Protein AF-0000000074026823 (afdb_homodimer)

Foldseek 3Di:
DLDALPDFDDPVSQVVQAQFKKWWQAAWDWDQDPVPGTDIDGDTDIARFNAKDKDWAQADPVVRDGHPGTDIWMWTAHPVGDIDTGDRRIDMGTDDPVVVVVVVVVVVVVVVVPPDDPPPVPPPD/DLDALPDFDDPVSQVVQAQFKKWWQAAWDWDQDPVPGTDIDGPTDIATF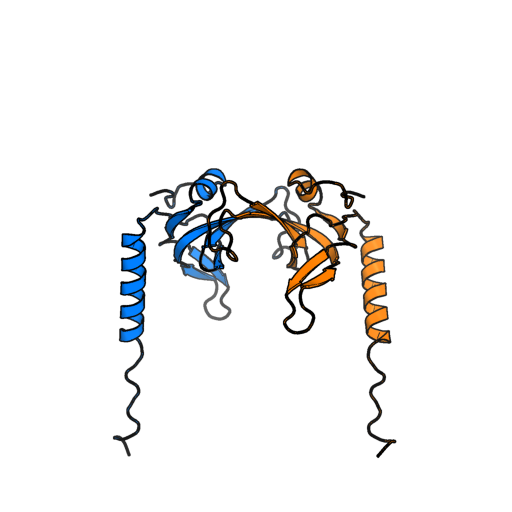HDKDKDWAQADPVVRDGHPGTDIWMWTAHPVGDIGTGDRRIDMGTDDPVVVVVVVVVVVVVVVVPPDDPPPVPDDD

Solvent-accessible surface area (backbone atoms only — not comparable to full-atom values): 14087 Å² total; per-residue (Å²): 116,77,34,47,53,86,42,80,83,45,69,68,62,57,62,68,40,57,72,35,32,34,37,24,82,41,23,57,44,80,42,81,38,94,85,78,37,77,40,80,43,72,63,51,52,70,49,38,25,22,23,37,33,43,34,38,31,30,49,37,77,88,78,70,41,74,48,94,59,64,47,75,47,42,30,42,26,31,70,88,69,51,74,45,77,58,34,71,58,20,27,35,30,73,47,50,70,67,57,49,53,51,50,53,52,51,52,52,55,50,54,64,66,64,52,72,78,75,73,69,76,65,72,84,108,116,77,36,48,54,84,44,81,82,45,70,70,62,57,62,69,40,55,73,34,32,34,38,24,80,40,23,56,43,81,42,80,38,95,86,80,37,77,40,80,44,71,63,50,53,68,46,40,25,21,23,36,34,41,34,39,32,30,50,37,78,89,79,69,42,74,48,95,60,65,46,76,48,43,30,41,27,31,70,87,69,51,72,44,77,56,36,70,56,22,28,35,30,73,47,51,68,67,56,50,53,50,52,51,52,52,51,54,53,48,53,63,66,64,50,71,78,75,72,66,78,68,67,86,112

Nearest PDB structures (foldseek):
  3wxm-assembly3_F  TM=3.849E-01  e=2.306E+00  Aeropyrum pernix K1
  5cl1-assembly1_B  TM=2.467E-01  e=2.719E+00  Escherichia coli O157:H7
  1u2b-assembly1_A  TM=2.435E-01  e=3.385E+00  Mus musculus
  1u29-assembly1_A  TM=2.053E-01  e=3.576E+00  Mus musculus
  1u2b-assembly1_A  TM=2.429E-01  e=3.068E+00  Mus musculus

Structure (mmCIF, N/CA/C/O backbone):
data_AF-0000000074026823-model_v1
#
loop_
_entity.id
_entity.type
_entity.pdbx_description
1 polymer 'Uncharacterized protein'
#
loop_
_atom_site.group_PDB
_atom_site.id
_atom_site.type_symbol
_atom_site.label_atom_id
_atom_site.label_alt_id
_atom_site.label_comp_id
_atom_site.label_asym_id
_atom_site.label_entity_id
_atom_site.label_seq_id
_atom_site.pdbx_PDB_ins_code
_atom_site.Cartn_x
_atom_site.Cartn_y
_atom_site.Cartn_z
_atom_site.occupancy
_atom_site.B_iso_or_equiv
_atom_site.auth_seq_id
_atom_site.auth_comp_id
_atom_site.auth_asym_id
_atom_site.auth_atom_id
_atom_site.pdbx_PDB_model_num
ATOM 1 N N . MET A 1 1 ? 9.047 24.891 3.441 1 82.56 1 MET A N 1
ATOM 2 C CA . MET A 1 1 ? 8.492 24 2.43 1 82.56 1 MET A CA 1
ATOM 3 C C . MET A 1 1 ? 9.477 22.891 2.082 1 82.56 1 MET A C 1
ATOM 5 O O . MET A 1 1 ? 10.648 23.156 1.812 1 82.56 1 MET A O 1
ATOM 9 N N . VAL A 1 2 ? 9.031 21.672 2.264 1 91.5 2 VAL A N 1
ATOM 10 C CA . VAL A 1 2 ? 9.875 20.516 2.025 1 91.5 2 VAL A CA 1
ATOM 11 C C . VAL A 1 2 ? 9.844 20.141 0.542 1 91.5 2 VAL A C 1
ATOM 13 O O . VAL A 1 2 ? 10.852 19.719 -0.021 1 91.5 2 VAL A O 1
ATOM 16 N N . LYS A 1 3 ? 8.688 20.375 -0.106 1 95.81 3 LYS A N 1
ATOM 17 C CA . LYS A 1 3 ? 8.516 20.094 -1.529 1 95.81 3 LYS A CA 1
ATOM 18 C C . LYS A 1 3 ? 7.582 21.109 -2.18 1 95.81 3 LYS A C 1
ATOM 20 O O . LYS A 1 3 ? 6.465 21.328 -1.711 1 95.81 3 LYS A O 1
ATOM 25 N N . THR A 1 4 ? 8.094 21.734 -3.209 1 95.44 4 THR A N 1
ATOM 26 C CA . THR A 1 4 ? 7.254 22.594 -4.027 1 95.44 4 THR A CA 1
ATOM 27 C C . THR A 1 4 ? 6.695 21.828 -5.227 1 95.44 4 THR A C 1
ATOM 29 O O . THR A 1 4 ? 7.121 20.703 -5.508 1 95.44 4 THR A O 1
ATOM 32 N N . LYS A 1 5 ? 5.805 22.422 -5.953 1 93 5 LYS A N 1
ATOM 33 C CA . LYS A 1 5 ? 5.156 21.797 -7.098 1 93 5 LYS A CA 1
ATOM 34 C C . LYS A 1 5 ? 6.172 21.438 -8.18 1 93 5 LYS A C 1
ATOM 36 O O . LYS A 1 5 ? 6.012 20.438 -8.883 1 93 5 LYS A O 1
ATOM 41 N N . GLU A 1 6 ? 7.258 22.156 -8.25 1 92.94 6 GLU A N 1
ATOM 42 C CA . GLU A 1 6 ? 8.234 22 -9.328 1 92.94 6 GLU A CA 1
ATOM 43 C C . GLU A 1 6 ? 9.281 20.938 -8.969 1 92.94 6 GLU A C 1
ATOM 45 O O . GLU A 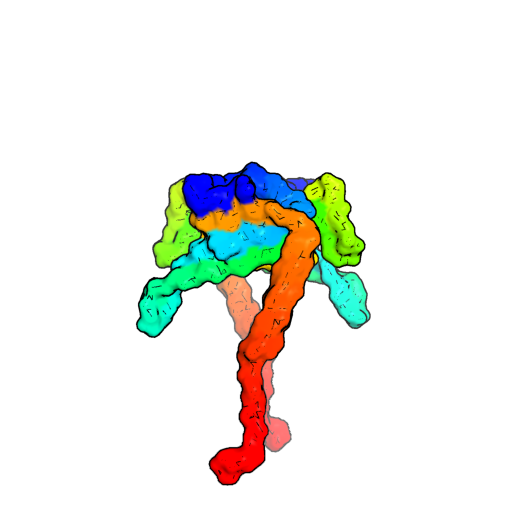1 6 ? 9.984 20.438 -9.852 1 92.94 6 GLU A O 1
ATOM 50 N N . GLN A 1 7 ? 9.328 20.641 -7.781 1 94.31 7 GLN A N 1
ATOM 51 C CA . GLN A 1 7 ? 10.352 19.703 -7.344 1 94.31 7 GLN A CA 1
ATOM 52 C C . GLN A 1 7 ? 9.898 18.266 -7.551 1 94.31 7 GLN A C 1
ATOM 54 O O . GLN A 1 7 ? 8.727 17.938 -7.324 1 94.31 7 GLN A O 1
ATOM 59 N N . GLU A 1 8 ? 10.828 17.5 -7.949 1 93.75 8 GLU A N 1
ATOM 60 C CA . GLU A 1 8 ? 10.539 16.078 -8.141 1 93.75 8 GLU A CA 1
ATOM 61 C C . GLU A 1 8 ? 10.398 15.359 -6.801 1 93.75 8 GLU A C 1
ATOM 63 O O . GLU A 1 8 ? 11.141 15.648 -5.855 1 93.75 8 GLU A O 1
ATOM 68 N N . LEU A 1 9 ? 9.453 14.477 -6.777 1 94.38 9 LEU A N 1
ATOM 69 C CA . LEU A 1 9 ? 9.289 13.617 -5.609 1 94.38 9 LEU A CA 1
ATOM 70 C C . LEU A 1 9 ? 10.336 12.516 -5.594 1 94.38 9 LEU A C 1
ATOM 72 O O . LEU A 1 9 ? 10.5 11.789 -6.578 1 94.38 9 LEU A O 1
ATOM 76 N N . THR A 1 10 ? 11.078 12.406 -4.551 1 94.75 10 THR A N 1
ATOM 77 C CA . THR A 1 10 ? 12.102 11.375 -4.402 1 94.75 10 THR A CA 1
ATOM 78 C C . THR A 1 10 ? 11.945 10.641 -3.07 1 94.75 10 THR A C 1
ATOM 80 O O . THR A 1 10 ? 11.336 11.172 -2.135 1 94.75 10 THR A O 1
ATOM 83 N N . GLU A 1 11 ? 12.438 9.484 -3.059 1 94.5 11 GLU A N 1
ATOM 84 C CA . GLU A 1 11 ? 12.375 8.727 -1.812 1 94.5 11 GLU A CA 1
ATOM 85 C C . GLU A 1 11 ? 13.109 9.461 -0.688 1 94.5 11 GLU A C 1
ATOM 87 O O . GLU A 1 11 ? 12.688 9.406 0.47 1 94.5 11 GLU A O 1
ATOM 92 N N . GLY A 1 12 ? 14.195 10.102 -1.069 1 94.5 12 GLY A N 1
ATOM 93 C CA . GLY A 1 12 ? 14.922 10.891 -0.089 1 94.5 12 GLY A CA 1
ATOM 94 C C . GLY A 1 12 ? 14.078 11.984 0.541 1 94.5 12 GLY A C 1
ATOM 95 O O . GLY A 1 12 ? 14.141 12.203 1.754 1 94.5 12 GLY A O 1
ATOM 96 N N . LEU A 1 13 ? 13.367 12.625 -0.233 1 95.88 13 LEU A N 1
ATOM 97 C CA . LEU A 1 13 ? 12.492 13.672 0.273 1 95.88 13 LEU A CA 1
ATOM 98 C C . LEU A 1 13 ? 11.445 13.102 1.225 1 95.88 13 LEU A C 1
ATOM 100 O O . LEU A 1 13 ? 11.258 13.609 2.33 1 95.88 13 LEU A O 1
ATOM 104 N N . ILE A 1 14 ? 10.812 12.047 0.887 1 96.12 14 ILE A N 1
ATOM 105 C CA . ILE A 1 14 ? 9.695 11.484 1.642 1 96.12 14 ILE A CA 1
ATOM 106 C C . ILE A 1 14 ? 10.211 10.859 2.936 1 96.12 14 ILE A C 1
ATOM 108 O O . ILE A 1 14 ? 9.578 10.969 3.984 1 96.12 14 ILE A O 1
ATOM 112 N N . SER A 1 15 ? 11.336 10.156 2.807 1 96.69 15 SER A N 1
ATOM 113 C CA . SER A 1 15 ? 11.914 9.555 4.008 1 96.69 15 SER A CA 1
ATOM 114 C C . SER A 1 15 ? 12.258 10.617 5.047 1 96.69 15 SER A C 1
ATOM 116 O O . SER A 1 15 ? 12.203 10.352 6.25 1 96.69 15 SER A O 1
ATOM 118 N N . GLY A 1 16 ? 12.555 11.805 4.605 1 96.12 16 GLY A N 1
ATOM 119 C CA . GLY A 1 16 ? 12.875 12.906 5.488 1 96.12 16 GLY A CA 1
ATOM 120 C C . GLY A 1 16 ? 11.672 13.422 6.258 1 96.12 16 GLY A C 1
ATOM 121 O O . GLY A 1 16 ? 11.812 14.211 7.195 1 96.12 16 GLY A O 1
ATOM 122 N N . LEU A 1 17 ? 10.516 12.945 5.863 1 97.5 17 LEU A N 1
ATOM 123 C CA . LEU A 1 17 ? 9.281 13.414 6.484 1 97.5 17 LEU A CA 1
ATOM 124 C C . LEU A 1 17 ? 8.938 12.578 7.711 1 97.5 17 LEU A C 1
ATOM 126 O O . LEU A 1 17 ? 8.078 12.953 8.508 1 97.5 17 LEU A O 1
ATOM 130 N N . LEU A 1 18 ? 9.641 11.406 7.918 1 97.56 18 LEU A N 1
ATOM 131 C CA . LEU A 1 18 ? 9.312 10.461 8.977 1 97.56 18 LEU A CA 1
ATOM 132 C C . LEU A 1 18 ? 9.336 11.141 10.344 1 97.56 18 LEU A C 1
ATOM 134 O O . LEU A 1 18 ? 10.297 11.844 10.672 1 97.56 18 LEU A O 1
ATOM 138 N N . GLY A 1 19 ? 8.234 10.969 11.094 1 97.06 19 GLY A N 1
ATOM 139 C CA . GLY A 1 19 ? 8.148 11.469 12.453 1 97.06 19 GLY A CA 1
ATOM 140 C C . GLY A 1 19 ? 7.676 12.906 12.531 1 97.06 19 GLY A C 1
ATOM 141 O O . GLY A 1 19 ? 7.32 13.391 13.609 1 97.06 19 GLY A O 1
ATOM 142 N N . ASN A 1 20 ? 7.652 13.602 11.445 1 97.88 20 ASN A N 1
ATOM 143 C CA . ASN A 1 20 ? 7.301 15.016 11.445 1 97.88 20 ASN A CA 1
ATOM 144 C C . ASN A 1 20 ? 5.816 15.227 11.172 1 97.88 20 ASN A C 1
ATOM 146 O O . ASN A 1 20 ? 5.168 14.383 10.555 1 97.88 20 ASN A O 1
ATOM 150 N N . PHE A 1 21 ? 5.332 16.328 11.656 1 98.5 21 PHE A N 1
ATOM 151 C CA . PHE A 1 21 ? 4.027 16.828 11.234 1 98.5 21 PHE A CA 1
ATOM 152 C C . PHE A 1 21 ? 4.129 17.531 9.883 1 98.5 21 PHE A C 1
ATOM 154 O O . PHE A 1 21 ? 5.012 18.375 9.672 1 98.5 21 PHE A O 1
ATOM 161 N N . ILE A 1 22 ? 3.219 17.109 9.016 1 98.56 22 ILE A N 1
ATOM 162 C CA . ILE A 1 22 ? 3.275 17.734 7.695 1 98.56 22 ILE A CA 1
ATOM 163 C C . ILE A 1 22 ? 1.881 18.203 7.281 1 98.56 22 ILE A C 1
ATOM 165 O O . ILE A 1 22 ? 0.881 17.766 7.863 1 98.56 22 ILE A O 1
ATOM 169 N N . SER A 1 23 ? 1.82 19.125 6.371 1 98.06 23 SER A N 1
ATOM 170 C CA . SER A 1 23 ? 0.639 19.547 5.621 1 98.06 23 SER A CA 1
ATOM 171 C C . SER A 1 23 ? 0.873 19.438 4.117 1 98.06 23 SER A C 1
ATOM 173 O O . SER A 1 23 ? 1.929 19.828 3.619 1 98.06 23 SER A O 1
ATOM 175 N N . VAL A 1 24 ? -0.081 18.797 3.422 1 98.06 24 VAL A N 1
ATOM 176 C CA . VAL A 1 24 ? -0.079 18.672 1.968 1 98.06 24 VAL A CA 1
ATOM 177 C C . VAL A 1 24 ? -1.293 19.391 1.386 1 98.06 24 VAL A C 1
ATOM 179 O O . VAL A 1 24 ? -2.322 18.766 1.116 1 98.06 24 VAL A O 1
ATOM 182 N N . PRO A 1 25 ? -1.123 20.688 1.185 1 96.5 25 PRO A N 1
ATOM 183 C CA . PRO A 1 25 ? -2.279 21.469 0.748 1 96.5 25 PRO A CA 1
ATOM 184 C C . PRO A 1 25 ? -2.662 21.188 -0.706 1 96.5 25 PRO A C 1
ATOM 186 O O . PRO A 1 25 ? -3.812 21.406 -1.096 1 96.5 25 PRO A O 1
ATOM 189 N N . THR A 1 26 ? -1.712 20.859 -1.521 1 96.81 26 THR A N 1
ATOM 190 C CA . THR A 1 26 ? -1.939 20.5 -2.916 1 96.81 26 THR A CA 1
ATOM 191 C C . THR A 1 26 ? -1.511 19.062 -3.174 1 96.81 26 THR A C 1
ATOM 193 O O . THR A 1 26 ? -0.354 18.703 -2.943 1 96.81 26 THR A O 1
ATOM 196 N N . ASN A 1 27 ? -2.402 18.234 -3.684 1 97.5 27 ASN A N 1
ATOM 197 C CA . ASN A 1 27 ? -2.246 16.828 -4.035 1 97.5 27 ASN A CA 1
ATOM 198 C C . ASN A 1 27 ? -3.285 16.391 -5.062 1 97.5 27 ASN A C 1
ATOM 200 O O . ASN A 1 27 ? -4.242 15.695 -4.723 1 97.5 27 ASN A O 1
ATOM 204 N N . VAL A 1 28 ? -2.998 16.703 -6.285 1 95.56 28 VAL A N 1
ATOM 205 C CA . VAL A 1 28 ? -4.051 16.656 -7.297 1 95.56 28 VAL A CA 1
ATOM 206 C C . VAL A 1 28 ? -3.922 15.383 -8.125 1 95.56 28 VAL A C 1
ATOM 208 O O . VAL A 1 28 ? -2.832 15.047 -8.594 1 95.56 28 VAL A O 1
ATOM 211 N N . PHE A 1 29 ? -5.039 14.672 -8.219 1 93.75 29 PHE A N 1
ATOM 212 C CA . PHE A 1 29 ? -5.141 13.477 -9.055 1 93.75 29 PHE A CA 1
ATOM 213 C C . PHE A 1 29 ? -6.199 13.664 -10.133 1 93.75 29 PHE A C 1
ATOM 215 O O . PHE A 1 29 ? -7.211 14.328 -9.914 1 93.75 29 PHE A O 1
ATOM 222 N N . LYS A 1 30 ? -5.949 13.086 -11.266 1 91.19 30 LYS A N 1
ATOM 223 C CA . LYS A 1 30 ? -6.934 13.07 -12.344 1 91.19 30 LYS A CA 1
ATOM 224 C C . LYS A 1 30 ? -7.777 11.805 -12.297 1 91.19 30 LYS A C 1
ATOM 226 O O . LYS A 1 30 ? -7.242 10.695 -12.195 1 91.19 30 LYS A O 1
ATOM 231 N N . VAL A 1 31 ? -9.055 11.93 -12.227 1 87.06 31 VAL A N 1
ATOM 232 C CA . VAL A 1 31 ? -9.961 10.781 -12.188 1 87.06 31 VAL A CA 1
ATOM 233 C C . VAL A 1 31 ? -10.977 10.891 -13.32 1 87.06 31 VAL A C 1
ATOM 235 O O . VAL A 1 31 ? -11.367 11.992 -13.711 1 87.06 31 VAL A O 1
ATOM 238 N N . ASN A 1 32 ? -11.266 9.734 -13.844 1 88 32 ASN A N 1
ATOM 239 C CA . ASN A 1 32 ? -12.297 9.711 -14.883 1 88 32 ASN A CA 1
ATOM 240 C C . ASN A 1 32 ? -13.695 9.602 -14.289 1 88 32 ASN A C 1
ATOM 242 O O . ASN A 1 32 ? -14.016 8.617 -13.625 1 88 32 ASN A O 1
ATOM 246 N N . ASP A 1 33 ? -14.453 10.617 -14.477 1 85.31 33 ASP A N 1
ATOM 247 C CA . ASP A 1 33 ? -15.852 10.664 -14.062 1 85.31 33 ASP A CA 1
ATOM 248 C C . ASP A 1 33 ? -16.781 10.328 -15.219 1 85.31 33 ASP A C 1
ATOM 250 O O . ASP A 1 33 ? -16.625 10.859 -16.328 1 85.31 33 ASP A O 1
ATOM 254 N N . PRO A 1 34 ? -17.672 9.336 -14.984 1 88.62 34 PRO A N 1
ATOM 255 C CA . PRO A 1 34 ? -18.562 8.938 -16.078 1 88.62 34 PRO A CA 1
ATOM 256 C C . PRO A 1 34 ? -19.375 10.102 -16.641 1 88.62 34 PRO A C 1
ATOM 258 O O . PRO A 1 34 ? -19.781 10.078 -17.797 1 88.62 34 PRO A O 1
ATOM 261 N N . VAL A 1 35 ? -19.688 11.062 -15.867 1 90.12 35 VAL A N 1
ATOM 262 C CA . VAL A 1 35 ? -20.562 12.164 -16.266 1 90.12 35 VAL A CA 1
ATOM 263 C C . VAL A 1 35 ? -19.719 13.336 -16.766 1 90.12 35 VAL A C 1
ATOM 265 O O . VAL A 1 35 ? -19.922 13.82 -17.875 1 90.12 35 VAL A O 1
ATOM 268 N N . ASP A 1 36 ? -18.703 13.805 -16.078 1 90.12 36 ASP A N 1
ATOM 269 C CA . ASP A 1 36 ? -18 15.055 -16.328 1 90.12 36 ASP A CA 1
ATOM 270 C C . ASP A 1 36 ? -16.672 14.797 -17.047 1 90.12 36 ASP A C 1
ATOM 272 O O . ASP A 1 36 ? -15.961 15.742 -17.406 1 90.12 36 ASP A O 1
ATOM 276 N N . GLY A 1 37 ? -16.391 13.492 -17.297 1 90.56 37 GLY A N 1
ATOM 277 C CA . GLY A 1 37 ? -15.109 13.18 -17.922 1 90.56 37 GLY A CA 1
ATOM 278 C C . GLY A 1 37 ? -13.945 13.25 -16.953 1 90.56 37 GLY A C 1
ATOM 279 O O . GLY A 1 37 ? -14.07 12.852 -15.797 1 90.56 37 GLY A O 1
ATOM 280 N N . GLU A 1 38 ? -12.789 13.742 -17.422 1 90.38 38 GLU A N 1
ATOM 281 C CA . GLU A 1 38 ? -11.602 13.844 -16.578 1 90.38 38 GLU A CA 1
ATOM 282 C C . GLU A 1 38 ? -11.719 15.016 -15.602 1 90.38 38 GLU A C 1
ATOM 284 O O . GLU A 1 38 ? -11.883 16.156 -16.016 1 90.38 38 GLU A O 1
ATOM 289 N N . VAL A 1 39 ? -11.758 14.711 -14.359 1 91.69 39 VAL A N 1
ATOM 290 C CA . VAL A 1 39 ? -11.844 15.742 -13.328 1 91.69 39 VAL A CA 1
ATOM 291 C C . VAL A 1 39 ? -10.617 15.68 -12.422 1 91.69 39 VAL A C 1
ATOM 293 O O . VAL A 1 39 ? -10.055 14.602 -12.211 1 91.69 39 VAL A O 1
ATOM 296 N N . GLU A 1 40 ? -10.266 16.875 -11.953 1 92.25 40 GLU A N 1
ATOM 297 C CA . GLU A 1 40 ? -9.156 16.969 -11.008 1 92.25 40 GLU A CA 1
ATOM 298 C C . GLU A 1 40 ? -9.664 17 -9.57 1 92.25 40 GLU A C 1
ATOM 300 O O . GLU A 1 40 ? -10.609 17.719 -9.258 1 92.25 40 GLU A O 1
ATOM 305 N N . LEU A 1 41 ? -9.078 16.125 -8.766 1 93.19 41 LEU A N 1
ATOM 306 C CA . LEU A 1 41 ? -9.406 16.078 -7.348 1 93.19 41 LEU A CA 1
ATOM 307 C C . LEU A 1 41 ? -8.188 16.391 -6.496 1 93.19 41 LEU A C 1
ATOM 309 O O . LEU A 1 41 ? -7.141 15.758 -6.633 1 93.19 41 LEU A O 1
ATOM 313 N N . ASN A 1 42 ? -8.336 17.391 -5.668 1 95.12 42 ASN A N 1
ATOM 314 C CA . ASN A 1 42 ? -7.285 17.688 -4.703 1 95.12 42 ASN A CA 1
ATOM 315 C C . ASN A 1 42 ? -7.48 16.922 -3.398 1 95.12 42 ASN A C 1
ATOM 317 O O . ASN A 1 42 ? -8.391 17.234 -2.625 1 95.12 42 ASN A O 1
ATOM 321 N N . CYS A 1 43 ? -6.66 15.984 -3.129 1 95.94 43 CYS A N 1
ATOM 322 C CA . CYS A 1 43 ? -6.699 15.195 -1.9 1 95.94 43 CYS A CA 1
ATOM 323 C C . CYS A 1 43 ? -5.711 15.742 -0.875 1 95.94 43 CYS A C 1
ATOM 325 O O . CYS A 1 43 ? -4.668 15.133 -0.629 1 95.94 43 CYS A O 1
ATOM 327 N N . TRP A 1 44 ? -6.07 16.812 -0.342 1 95.38 44 TRP A N 1
ATOM 328 C CA . TRP A 1 44 ? -5.199 17.453 0.644 1 95.38 44 TRP A CA 1
ATOM 329 C C . TRP A 1 44 ? -5.297 16.734 1.989 1 95.38 44 TRP A C 1
ATOM 331 O O . TRP A 1 44 ? -6.316 16.125 2.301 1 95.38 44 TRP A O 1
ATOM 341 N N . PHE A 1 45 ? -4.207 16.828 2.779 1 96.56 45 PHE A N 1
ATOM 342 C CA . PHE A 1 45 ? -4.219 16.203 4.098 1 96.56 45 PHE A CA 1
ATOM 343 C C . PHE A 1 45 ? -3.133 16.797 4.988 1 96.56 45 PHE A C 1
ATOM 345 O O . PHE A 1 45 ? -2.291 17.562 4.52 1 96.56 45 PHE A O 1
ATOM 352 N N . ALA A 1 46 ? -3.207 16.516 6.246 1 97.69 46 ALA A N 1
ATOM 353 C CA . ALA A 1 46 ? -2.184 16.844 7.238 1 97.69 46 ALA A CA 1
ATOM 354 C C . ALA A 1 46 ? -2.123 15.773 8.328 1 97.69 46 ALA A C 1
ATOM 356 O O . ALA A 1 46 ? -3.1 15.062 8.562 1 97.69 46 ALA A O 1
ATOM 357 N N . GLY A 1 47 ? -1.004 15.664 8.953 1 97.75 47 GLY A N 1
ATOM 358 C CA . GLY A 1 47 ? -0.828 14.703 10.031 1 97.75 47 GLY A CA 1
ATOM 359 C C . GLY A 1 47 ? 0.628 14.422 10.352 1 97.75 47 GLY A C 1
ATOM 360 O O . GLY A 1 47 ? 1.524 15.062 9.797 1 97.75 47 GLY A O 1
ATOM 361 N N . ARG A 1 48 ? 0.858 13.555 11.273 1 98.38 48 ARG A N 1
ATOM 362 C CA . ARG A 1 48 ? 2.211 13.133 11.617 1 98.38 48 ARG A CA 1
ATOM 363 C C . ARG A 1 48 ? 2.594 11.859 10.859 1 98.38 48 ARG A C 1
ATOM 365 O O . ARG A 1 48 ? 1.844 10.883 10.852 1 98.38 48 ARG A O 1
ATOM 372 N N . VAL A 1 49 ? 3.783 11.891 10.305 1 98.31 49 VAL A N 1
ATOM 373 C CA . VAL A 1 49 ? 4.18 10.828 9.383 1 98.31 49 VAL A CA 1
ATOM 374 C C . VAL A 1 49 ? 4.719 9.633 10.172 1 98.31 49 VAL A C 1
ATOM 376 O O . VAL A 1 49 ? 5.734 9.742 10.859 1 98.31 49 VAL A O 1
ATOM 379 N N . ALA A 1 50 ? 4.023 8.531 10.086 1 98.5 50 ALA A N 1
ATOM 380 C CA . ALA A 1 50 ? 4.395 7.277 10.734 1 98.5 50 ALA A CA 1
ATOM 381 C C . ALA A 1 50 ? 5.293 6.441 9.828 1 98.5 50 ALA A C 1
ATOM 383 O O . ALA A 1 50 ? 6.051 5.594 10.312 1 98.5 50 ALA A O 1
ATOM 384 N N . GLY A 1 51 ? 5.156 6.621 8.531 1 98.44 51 GLY A N 1
ATOM 385 C CA . GLY A 1 51 ? 5.883 5.828 7.551 1 98.44 51 GLY A CA 1
ATOM 386 C C . GLY A 1 51 ? 5.652 6.293 6.125 1 98.44 51 GLY A C 1
ATOM 387 O O . GLY A 1 51 ? 4.965 7.289 5.895 1 98.44 51 GLY A O 1
ATOM 388 N N . TYR A 1 52 ? 6.301 5.68 5.176 1 98.31 52 TYR A N 1
ATOM 389 C CA . TYR A 1 52 ? 6.094 5.922 3.752 1 98.31 52 TYR A CA 1
ATOM 390 C C . TYR A 1 52 ? 6.203 4.629 2.955 1 98.31 52 TYR A C 1
ATOM 392 O O . TYR A 1 52 ? 6.719 3.627 3.457 1 98.31 52 TYR A O 1
ATOM 400 N N . GLU A 1 53 ? 5.656 4.695 1.85 1 97.88 53 GLU A N 1
ATOM 401 C CA . GLU A 1 53 ? 5.656 3.562 0.928 1 97.88 53 GLU A CA 1
ATOM 402 C C . GLU A 1 53 ? 6.148 3.977 -0.456 1 97.88 53 GLU A C 1
ATOM 404 O O . GLU A 1 53 ? 5.805 5.055 -0.946 1 97.88 53 GLU A O 1
ATOM 409 N N . VAL A 1 54 ? 6.902 3.121 -0.98 1 97.94 54 VAL A N 1
ATOM 410 C CA . VAL A 1 54 ? 7.32 3.268 -2.371 1 97.94 54 VAL A CA 1
ATOM 411 C C . VAL A 1 54 ? 6.828 2.072 -3.186 1 97.94 54 VAL A C 1
ATOM 413 O O . VAL A 1 54 ? 7.086 0.921 -2.828 1 97.94 54 VAL A O 1
ATOM 416 N N . ALA A 1 55 ? 6.102 2.346 -4.156 1 97.62 55 ALA A N 1
ATOM 417 C CA . ALA A 1 55 ? 5.648 1.3 -5.07 1 97.62 55 ALA A CA 1
ATOM 418 C C . ALA A 1 55 ? 6.402 1.365 -6.398 1 97.62 55 ALA A C 1
ATOM 420 O O . ALA A 1 55 ? 6.648 2.453 -6.926 1 97.62 55 ALA A O 1
ATOM 421 N N . HIS A 1 56 ? 6.816 0.296 -6.824 1 97.69 56 HIS A N 1
ATOM 422 C CA . HIS A 1 56 ? 7.406 0.11 -8.148 1 97.69 56 HIS A CA 1
ATOM 423 C C . HIS A 1 56 ? 6.527 -0.78 -9.016 1 97.69 56 HIS A C 1
ATOM 425 O O . HIS A 1 56 ? 6.305 -1.948 -8.695 1 97.69 56 HIS A O 1
ATOM 431 N N . VAL A 1 57 ? 6.02 -0.245 -10.086 1 97.38 57 VAL A N 1
ATOM 432 C CA . VAL A 1 57 ? 5.07 -0.981 -10.922 1 97.38 57 VAL A CA 1
ATOM 433 C C . VAL A 1 57 ? 5.578 -1.033 -12.359 1 97.38 57 VAL A C 1
ATOM 435 O O . VAL A 1 57 ? 6.004 -0.016 -12.906 1 97.38 57 VAL A O 1
ATOM 438 N N . ILE A 1 58 ? 5.535 -2.172 -12.977 1 98 58 ILE A N 1
ATOM 439 C CA . ILE A 1 58 ? 6.043 -2.318 -14.336 1 98 58 ILE A CA 1
ATOM 440 C C . ILE A 1 58 ? 4.906 -2.719 -15.273 1 98 58 ILE A C 1
ATOM 442 O O . ILE A 1 58 ? 5.141 -3.062 -16.438 1 98 58 ILE A O 1
ATOM 446 N N . TYR A 1 59 ? 3.709 -2.789 -14.727 1 97.69 59 TYR A N 1
ATOM 447 C CA . TYR A 1 59 ? 2.541 -3.166 -15.516 1 97.69 59 TYR A CA 1
ATOM 448 C C . TYR A 1 59 ? 1.516 -2.039 -15.547 1 97.69 59 TYR A C 1
ATOM 450 O O . TYR A 1 59 ? 1.123 -1.521 -14.5 1 97.69 59 TYR A O 1
ATOM 458 N N . ASP A 1 60 ? 1.118 -1.673 -16.719 1 94.25 60 ASP A N 1
ATOM 459 C CA . ASP A 1 60 ? 0.05 -0.696 -16.906 1 94.25 60 ASP A CA 1
ATOM 460 C C . ASP A 1 60 ? -1.303 -1.387 -17.062 1 94.25 60 ASP A C 1
ATOM 462 O O . ASP A 1 60 ? -1.575 -1.988 -18.109 1 94.25 60 ASP A O 1
ATOM 466 N N . HIS A 1 61 ? -2.074 -1.205 -16.109 1 89.75 61 HIS A N 1
ATOM 467 C CA . HIS A 1 61 ? -3.367 -1.881 -16.109 1 89.75 61 HIS A CA 1
ATOM 468 C C . HIS A 1 61 ? -4.273 -1.332 -17.203 1 89.75 61 HIS A C 1
ATOM 470 O O . HIS A 1 61 ? -5.156 -2.037 -17.703 1 89.75 61 HIS A O 1
ATOM 476 N N . MET A 1 62 ? -4.102 -0.07 -17.516 1 86.69 62 MET A N 1
ATOM 477 C CA . MET A 1 62 ? -4.934 0.539 -18.547 1 86.69 62 MET A CA 1
ATOM 478 C C . MET A 1 62 ? -4.605 -0.041 -19.922 1 86.69 62 MET A C 1
ATOM 480 O O . MET A 1 62 ? -5.508 -0.415 -20.672 1 86.69 62 MET A O 1
ATOM 484 N N . THR A 1 63 ? -3.371 -0.177 -20.297 1 90.88 63 THR A N 1
ATOM 485 C CA . THR A 1 63 ? -2.955 -0.691 -21.594 1 90.88 63 THR A CA 1
ATOM 486 C C . THR A 1 63 ? -2.721 -2.197 -21.531 1 90.88 63 THR A C 1
ATOM 488 O O . THR A 1 63 ? -2.623 -2.861 -22.562 1 90.88 63 THR A O 1
ATOM 491 N N . GLN A 1 64 ? -2.652 -2.729 -20.281 1 91.44 64 GLN A N 1
ATOM 492 C CA . GLN A 1 64 ? -2.402 -4.148 -20.031 1 91.44 64 GLN A CA 1
ATOM 493 C C . GLN A 1 64 ? -1.071 -4.582 -20.641 1 91.44 64 GLN A C 1
ATOM 495 O O . GLN A 1 64 ? -0.987 -5.629 -21.281 1 91.44 64 GLN A O 1
ATOM 500 N N . GLU A 1 65 ? -0.094 -3.646 -20.516 1 95.31 65 GLU A N 1
ATOM 501 C CA . GLU A 1 65 ? 1.246 -3.9 -21.031 1 95.31 65 GLU A CA 1
ATOM 502 C C . GLU A 1 65 ? 2.311 -3.65 -19.969 1 95.31 65 GLU A C 1
ATOM 504 O O . GLU A 1 65 ? 2.119 -2.822 -19.078 1 95.31 65 GLU A O 1
ATOM 509 N N . PHE A 1 66 ? 3.43 -4.352 -20.156 1 96.81 66 PHE A N 1
ATOM 510 C CA . PHE A 1 66 ? 4.57 -4.133 -19.281 1 96.81 66 PHE A CA 1
ATOM 511 C C . PHE A 1 66 ? 5.398 -2.943 -19.75 1 96.81 66 PHE A C 1
ATOM 513 O O . PHE A 1 66 ? 5.609 -2.764 -20.953 1 96.81 66 PHE A O 1
ATOM 520 N N . LEU A 1 67 ? 5.785 -2.236 -18.797 1 95.94 67 LEU A N 1
ATOM 521 C CA . LEU A 1 67 ? 6.633 -1.076 -19.062 1 95.94 67 LEU A CA 1
ATOM 522 C C . LEU A 1 67 ? 8.102 -1.483 -19.156 1 95.94 67 LEU A C 1
ATOM 524 O O . LEU A 1 67 ? 8.5 -2.502 -18.578 1 95.94 67 LEU A O 1
ATOM 528 N N . GLU A 1 68 ? 8.828 -0.713 -19.828 1 93.69 68 GLU A N 1
ATOM 529 C CA . GLU A 1 68 ? 10.258 -0.955 -19.922 1 93.69 68 GLU A CA 1
ATOM 530 C C . GLU A 1 68 ? 10.953 -0.717 -18.594 1 93.69 68 GLU A C 1
ATOM 532 O O . GLU A 1 68 ? 11.867 -1.456 -18.219 1 93.69 68 GLU A O 1
ATOM 537 N N . GLU A 1 69 ? 10.539 0.309 -17.906 1 93.69 69 GLU A N 1
ATOM 538 C CA . GLU A 1 69 ? 11.047 0.66 -16.578 1 93.69 69 GLU A CA 1
ATOM 539 C C . GLU A 1 69 ? 9.914 0.825 -15.578 1 93.69 69 GLU A C 1
ATOM 541 O O . GLU A 1 69 ? 8.828 1.283 -15.93 1 93.69 69 GLU A O 1
ATOM 546 N N . PRO A 1 70 ? 10.242 0.417 -14.406 1 95 70 PRO A N 1
ATOM 547 C CA . PRO A 1 70 ? 9.195 0.547 -13.398 1 95 70 PRO A CA 1
ATOM 548 C C . PRO A 1 70 ? 8.812 2 -13.125 1 95 70 PRO A C 1
ATOM 550 O O . PRO A 1 70 ? 9.68 2.883 -13.148 1 95 70 PRO A O 1
ATOM 553 N N . MET A 1 71 ? 7.473 2.207 -12.945 1 94.62 71 MET A N 1
ATOM 554 C CA . MET A 1 71 ? 6.98 3.486 -12.438 1 94.62 71 MET A CA 1
ATOM 555 C C . MET A 1 71 ? 6.973 3.502 -10.914 1 94.62 71 MET A C 1
ATOM 557 O O . MET A 1 71 ? 6.543 2.535 -10.281 1 94.62 71 MET A O 1
ATOM 561 N N . GLU A 1 72 ? 7.492 4.562 -10.391 1 95.12 72 GLU A N 1
ATOM 562 C CA . GLU A 1 72 ? 7.523 4.715 -8.945 1 95.12 72 GLU A CA 1
ATOM 563 C C . GLU A 1 72 ? 6.391 5.613 -8.453 1 95.12 72 GLU A C 1
ATOM 565 O O . GLU A 1 72 ? 6.051 6.602 -9.109 1 95.12 72 GLU A O 1
ATOM 570 N N . SER A 1 73 ? 5.809 5.25 -7.387 1 96.06 73 SER A N 1
ATOM 571 C CA . SER A 1 73 ? 4.844 6.102 -6.695 1 96.06 73 SER A CA 1
ATOM 572 C C . SER A 1 73 ? 5.086 6.098 -5.191 1 96.06 73 SER A C 1
ATOM 574 O O . SER A 1 73 ? 5.676 5.16 -4.652 1 96.06 73 SER A O 1
ATOM 576 N N . PHE A 1 74 ? 4.66 7.133 -4.598 1 97.62 74 PHE A N 1
ATOM 577 C CA . PHE A 1 74 ? 4.941 7.332 -3.18 1 97.62 74 PHE A CA 1
ATOM 578 C C . PHE A 1 74 ? 3.65 7.555 -2.398 1 97.62 74 PHE A C 1
ATOM 580 O O . PHE A 1 74 ? 2.725 8.203 -2.893 1 97.62 74 PHE A O 1
ATOM 587 N N . ALA A 1 75 ? 3.664 7.043 -1.254 1 98.06 75 ALA A N 1
ATOM 588 C CA . ALA A 1 75 ? 2.586 7.312 -0.307 1 98.06 75 ALA A CA 1
ATOM 589 C C . ALA A 1 75 ? 3.135 7.57 1.092 1 98.06 75 ALA A C 1
ATOM 591 O O . ALA A 1 75 ? 4.242 7.141 1.421 1 98.06 75 ALA A O 1
ATOM 592 N N . VAL A 1 76 ? 2.369 8.281 1.799 1 98.31 76 VAL A N 1
ATOM 593 C CA . VAL A 1 76 ? 2.709 8.531 3.195 1 98.31 76 VAL A CA 1
ATOM 594 C C . VAL A 1 76 ? 1.701 7.84 4.105 1 98.31 76 VAL A C 1
ATOM 596 O O . VAL A 1 76 ? 0.505 7.805 3.809 1 98.31 76 VAL A O 1
ATOM 599 N N . LEU A 1 77 ? 2.238 7.289 5.133 1 97.94 77 LEU A N 1
ATOM 600 C CA . LEU A 1 77 ? 1.44 6.703 6.203 1 97.94 77 LEU A CA 1
ATOM 601 C C . LEU A 1 77 ? 1.431 7.602 7.434 1 97.94 77 LEU A C 1
ATOM 603 O O . LEU A 1 77 ? 2.49 7.973 7.949 1 97.94 77 LEU A O 1
ATOM 607 N N . LEU A 1 78 ? 0.23 7.898 7.902 1 97.88 78 LEU A N 1
ATOM 608 C CA . LEU A 1 78 ? 0.13 8.781 9.055 1 97.88 78 LEU A CA 1
ATOM 609 C C . LEU A 1 78 ? -0.049 7.98 10.344 1 97.88 78 LEU A C 1
ATOM 611 O O . LEU A 1 78 ? -0.412 6.805 10.297 1 97.88 78 LEU A O 1
ATOM 615 N N . CYS A 1 79 ? 0.169 8.617 11.484 1 97.19 79 CYS A N 1
ATOM 616 C CA . CYS A 1 79 ? 0.08 7.969 12.789 1 97.19 79 CYS A CA 1
ATOM 617 C C . CYS A 1 79 ? -1.362 7.605 13.117 1 97.19 79 CYS A C 1
ATOM 619 O O . CYS A 1 79 ? -1.611 6.715 13.938 1 97.19 79 CYS A O 1
ATOM 621 N N . ASP A 1 80 ? -2.289 8.258 12.461 1 94 80 ASP A N 1
ATOM 622 C CA . ASP A 1 80 ? -3.688 7.93 12.719 1 94 80 ASP A CA 1
ATOM 623 C C . ASP A 1 80 ? -4.133 6.727 11.898 1 94 80 ASP A C 1
ATOM 625 O O . ASP A 1 80 ? -5.297 6.324 11.953 1 94 80 ASP A O 1
ATOM 629 N N . GLY A 1 81 ? -3.262 6.207 11.117 1 91.94 81 GLY A N 1
ATOM 630 C CA . GLY A 1 81 ? -3.547 4.988 10.375 1 91.94 81 GLY A CA 1
ATOM 631 C C . GLY A 1 81 ? -3.922 5.238 8.93 1 91.94 81 GLY A C 1
ATOM 632 O O . GLY A 1 81 ? -4.094 4.297 8.156 1 91.94 81 GLY A O 1
ATOM 633 N N . MET A 1 82 ? -4.031 6.434 8.539 1 95.75 82 MET A N 1
ATOM 634 C CA . MET A 1 82 ? -4.434 6.77 7.172 1 95.75 82 MET A CA 1
ATOM 635 C C . MET A 1 82 ? -3.242 6.703 6.223 1 95.75 82 MET A C 1
ATOM 637 O O . MET A 1 82 ? -2.105 6.961 6.629 1 95.75 82 MET A O 1
ATOM 641 N N . ARG A 1 83 ? -3.492 6.285 5.02 1 97.25 83 ARG A N 1
ATOM 642 C CA . ARG A 1 83 ? -2.521 6.223 3.934 1 97.25 83 ARG A CA 1
ATOM 643 C C . ARG A 1 83 ? -2.92 7.148 2.789 1 97.25 83 ARG A C 1
ATOM 645 O O . ARG A 1 83 ? -4.055 7.098 2.307 1 97.25 83 ARG A O 1
ATOM 652 N N . TYR A 1 84 ? -1.998 7.988 2.32 1 97.88 84 TYR A N 1
ATOM 653 C CA . TYR A 1 84 ? -2.287 8.914 1.229 1 97.88 84 TYR A CA 1
ATOM 654 C C . TYR A 1 84 ? -1.244 8.797 0.123 1 97.88 84 TYR A C 1
ATOM 656 O O . TYR A 1 84 ? -0.044 8.914 0.378 1 97.88 84 TYR A O 1
ATOM 664 N N . GLN A 1 85 ? -1.718 8.578 -1.019 1 97.38 85 GLN A N 1
ATOM 665 C CA . GLN A 1 85 ? -0.845 8.656 -2.186 1 97.38 85 GLN A CA 1
ATOM 666 C C . GLN A 1 85 ? -0.431 10.094 -2.471 1 97.38 85 GLN A C 1
ATOM 668 O O . GLN A 1 85 ? -1.234 11.016 -2.32 1 97.38 85 GLN A O 1
ATOM 673 N N . LEU A 1 86 ? 0.798 10.25 -2.943 1 97.88 86 LEU A N 1
ATOM 674 C CA . LEU A 1 86 ? 1.265 11.578 -3.314 1 97.88 86 LEU A CA 1
ATOM 675 C C . LEU A 1 86 ? 1.3 11.742 -4.832 1 97.88 86 LEU A C 1
ATOM 677 O O . LEU A 1 86 ? 1.757 10.844 -5.543 1 97.88 86 LEU A O 1
ATOM 681 N N . SER A 1 87 ? 0.773 12.844 -5.207 1 96.56 87 SER A N 1
ATOM 682 C CA . SER A 1 87 ? 0.865 13.172 -6.625 1 96.56 87 SER A CA 1
ATOM 683 C C . SER A 1 87 ? 2.205 13.812 -6.961 1 96.56 87 SER A C 1
ATOM 685 O O . SER A 1 87 ? 2.895 14.32 -6.074 1 96.56 87 SER A O 1
ATOM 687 N N . GLU A 1 88 ? 2.559 13.828 -8.234 1 92.75 88 GLU A N 1
ATOM 688 C CA . GLU A 1 88 ? 3.814 14.438 -8.664 1 92.75 88 GLU A CA 1
ATOM 689 C C . GLU A 1 88 ? 3.826 15.938 -8.391 1 92.75 88 GLU A C 1
ATOM 691 O O . GLU A 1 88 ? 4.875 16.516 -8.094 1 92.75 88 GLU A O 1
ATOM 696 N N . ASP A 1 89 ? 2.725 16.531 -8.422 1 93.12 89 ASP A N 1
ATOM 697 C CA . ASP A 1 89 ? 2.639 17.984 -8.289 1 93.12 89 ASP A CA 1
ATOM 698 C C . ASP A 1 89 ? 2.262 18.391 -6.867 1 93.12 89 ASP A C 1
ATOM 700 O O . ASP A 1 89 ? 1.845 19.516 -6.629 1 93.12 89 ASP A O 1
ATOM 704 N N . CYS A 1 90 ? 2.422 17.469 -6.008 1 97.38 90 CYS A N 1
ATOM 705 C CA . CYS A 1 90 ? 2.023 17.812 -4.645 1 97.38 90 CYS A CA 1
ATOM 706 C C . CYS A 1 90 ? 2.959 18.844 -4.039 1 97.38 90 CYS A C 1
ATOM 708 O O . CYS A 1 90 ? 4.074 19.047 -4.527 1 97.38 90 CYS A O 1
ATOM 710 N N . GLU A 1 91 ? 2.432 19.531 -3.047 1 97.94 91 GLU A N 1
ATOM 711 C CA . GLU A 1 91 ? 3.211 20.406 -2.174 1 97.94 91 GLU A CA 1
ATOM 712 C C . GLU A 1 91 ? 3.234 19.875 -0.743 1 97.94 91 GLU A C 1
ATOM 714 O O . GLU A 1 91 ? 2.211 19.422 -0.228 1 97.94 91 GLU A O 1
ATOM 719 N N . VAL A 1 92 ? 4.395 19.906 -0.182 1 98.06 92 VAL A N 1
ATOM 720 C CA . VAL A 1 92 ? 4.539 19.375 1.172 1 98.06 92 VAL A CA 1
ATOM 721 C C . VAL A 1 92 ? 5.207 20.422 2.064 1 98.06 92 VAL A C 1
ATOM 723 O O . VAL A 1 92 ? 6.246 20.984 1.706 1 98.06 92 VAL A O 1
ATOM 726 N N . LYS A 1 93 ? 4.598 20.641 3.197 1 97.56 93 LYS A N 1
ATOM 727 C CA . LYS A 1 93 ? 5.145 21.531 4.215 1 97.56 93 LYS A CA 1
ATOM 728 C C . LYS A 1 93 ? 5.301 20.812 5.551 1 97.56 93 LYS A C 1
ATOM 730 O O . LYS A 1 93 ? 4.426 20.047 5.949 1 97.56 93 LYS A O 1
ATOM 735 N N . LYS A 1 94 ? 6.445 21.016 6.18 1 97.94 94 LYS A N 1
ATOM 736 C CA . LYS A 1 94 ? 6.539 20.641 7.59 1 97.94 94 LYS A CA 1
ATOM 737 C C . LYS A 1 94 ? 5.867 21.672 8.484 1 97.94 94 LYS A C 1
ATOM 739 O O . LYS A 1 94 ? 6.016 22.875 8.266 1 97.94 94 LYS A O 1
ATOM 744 N N . ILE A 1 95 ? 5.141 21.172 9.438 1 97.94 95 ILE A N 1
ATOM 745 C CA . ILE A 1 95 ? 4.461 22.078 10.359 1 97.94 95 ILE A CA 1
ATOM 746 C C . ILE A 1 95 ? 4.742 21.656 11.797 1 97.94 95 ILE A C 1
ATOM 748 O O . ILE A 1 95 ? 5.32 20.594 12.039 1 97.94 95 ILE A O 1
ATOM 752 N N . THR A 1 96 ? 4.449 22.547 12.672 1 97.38 96 THR A N 1
ATOM 753 C CA . THR A 1 96 ? 4.59 22.203 14.086 1 97.38 96 THR A CA 1
ATOM 754 C C . THR A 1 96 ? 3.357 21.469 14.594 1 97.38 96 THR A C 1
ATOM 756 O O . THR A 1 96 ? 2.303 21.5 13.953 1 97.38 96 THR A O 1
ATOM 759 N N . GLU A 1 97 ? 3.57 20.766 15.656 1 96.88 97 GLU A N 1
ATOM 760 C CA . GLU A 1 97 ? 2.447 20.094 16.297 1 96.88 97 GLU A CA 1
ATOM 761 C C . GLU A 1 97 ? 1.329 21.078 16.625 1 96.88 97 GLU A C 1
ATOM 763 O O . GLU A 1 97 ? 0.148 20.75 16.484 1 96.88 97 GLU A O 1
ATOM 768 N N . GLU A 1 98 ? 1.72 22.266 17.125 1 96.75 98 GLU A N 1
ATOM 769 C CA . GLU A 1 98 ? 0.754 23.297 17.453 1 96.75 98 GLU A CA 1
ATOM 770 C C . GLU A 1 98 ? -0.053 23.719 16.234 1 96.75 98 GLU A C 1
ATOM 772 O O . GLU A 1 98 ? -1.275 23.859 16.312 1 96.75 98 GLU A O 1
ATOM 777 N N . LYS A 1 99 ? 0.644 23.922 15.195 1 96.56 99 LYS A N 1
ATOM 778 C CA . LYS A 1 99 ? -0.048 24.312 13.969 1 96.56 99 LYS A CA 1
ATOM 779 C C . LYS A 1 99 ? -1.013 23.219 13.508 1 96.56 99 LYS A C 1
ATOM 781 O O . LYS A 1 99 ? -2.096 23.516 13 1 96.56 99 LYS A O 1
ATOM 786 N N . PHE A 1 100 ? -0.698 21.984 13.586 1 97.06 100 PHE A N 1
ATOM 787 C CA . PHE A 1 100 ? -1.578 20.875 13.234 1 97.06 100 PHE A CA 1
ATOM 788 C C . PHE A 1 100 ? -2.84 20.906 14.086 1 97.06 100 PHE A C 1
ATOM 790 O O . PHE A 1 100 ? -3.949 20.75 13.57 1 97.06 100 PHE A O 1
ATOM 797 N N . ALA A 1 101 ? -2.605 21.078 15.391 1 95.31 101 ALA A N 1
ATOM 798 C CA . ALA A 1 101 ? -3.742 21.141 16.297 1 95.31 101 ALA A CA 1
ATOM 799 C C . ALA A 1 101 ? -4.707 22.25 15.906 1 95.31 101 ALA A C 1
ATOM 801 O O . ALA A 1 101 ? -5.926 22.078 15.977 1 95.31 101 ALA A O 1
ATOM 802 N N . GLU A 1 102 ? -4.156 23.375 15.516 1 94.69 102 GLU A N 1
ATOM 803 C CA . GLU A 1 102 ? -4.973 24.5 15.055 1 94.69 102 GLU A CA 1
ATOM 804 C C . GLU A 1 102 ? -5.785 24.125 13.82 1 94.69 102 GLU A C 1
ATOM 806 O O . GLU A 1 102 ? -6.969 24.453 13.727 1 94.69 102 GLU A O 1
ATOM 811 N N . MET A 1 103 ? -5.121 23.438 12.914 1 92.94 103 MET A N 1
ATOM 812 C CA . MET A 1 103 ? -5.781 23.016 11.68 1 92.94 103 MET A CA 1
ATOM 813 C C . MET A 1 103 ? -6.941 22.062 11.984 1 92.94 103 MET A C 1
ATOM 815 O O . MET A 1 103 ? -8.008 22.172 11.367 1 92.94 103 MET A O 1
ATOM 819 N N . VAL A 1 104 ? -6.719 21.125 12.828 1 90.81 104 VAL A N 1
ATOM 820 C CA . VAL A 1 104 ? -7.746 20.156 13.203 1 90.81 104 VAL A CA 1
ATOM 821 C C . VAL A 1 104 ? -8.93 20.891 13.836 1 90.81 104 VAL A C 1
ATOM 823 O O . VAL A 1 104 ? -10.086 20.609 13.508 1 90.81 104 VAL A O 1
ATOM 826 N N . ALA A 1 105 ? -8.672 21.875 14.734 1 90.31 105 ALA A N 1
ATOM 827 C CA . ALA A 1 105 ? -9.711 22.641 15.406 1 90.31 105 ALA A CA 1
ATOM 828 C C . ALA A 1 105 ? -10.539 23.438 14.406 1 90.31 105 ALA A C 1
ATOM 830 O O . ALA A 1 105 ? -11.766 23.469 14.492 1 90.31 105 ALA A O 1
ATOM 831 N N . GLU A 1 106 ? -9.836 24.062 13.492 1 89 106 GLU A N 1
ATOM 832 C CA . GLU A 1 106 ? -10.516 24.844 12.461 1 89 106 GLU A CA 1
ATOM 833 C C . GLU A 1 106 ? -11.414 23.953 11.602 1 89 106 GLU A C 1
ATOM 835 O O . GLU A 1 106 ? -12.516 24.359 11.234 1 89 106 GLU A O 1
ATOM 840 N N . HIS A 1 107 ? -10.93 22.75 11.219 1 86.44 107 HIS A N 1
ATOM 841 C CA . HIS A 1 107 ? -11.695 21.812 10.406 1 86.44 107 HIS A CA 1
ATOM 842 C C . HIS A 1 107 ? -12.945 21.344 11.148 1 86.44 107 HIS A C 1
ATOM 844 O O . HIS A 1 107 ? -14.031 21.281 10.562 1 86.44 107 HIS A O 1
ATOM 850 N N . GLN A 1 108 ? -12.734 21.062 12.367 1 84.81 108 GLN A N 1
ATOM 851 C CA . GLN A 1 108 ? -13.859 20.609 13.18 1 84.81 108 GLN A CA 1
ATOM 852 C C . GLN A 1 108 ? -14.891 21.734 13.344 1 84.81 108 GLN A C 1
ATOM 854 O O . GLN A 1 108 ? -16.094 21.484 13.289 1 84.81 108 GLN A O 1
ATOM 859 N N . ALA A 1 109 ? -14.492 22.875 13.531 1 84.75 109 ALA A N 1
ATOM 860 C CA . ALA A 1 109 ? -15.375 24.016 13.672 1 84.75 109 ALA A CA 1
ATOM 861 C C . ALA A 1 109 ? -16.172 24.266 12.391 1 84.75 109 ALA A C 1
ATOM 863 O O . ALA A 1 109 ? -17.359 24.609 12.445 1 84.75 109 ALA A O 1
ATOM 864 N N . SER A 1 110 ? -15.516 24.047 11.242 1 83.56 110 SER A N 1
ATOM 865 C CA . SER A 1 110 ? -16.172 24.266 9.953 1 83.56 110 SER A CA 1
ATOM 866 C C . SER A 1 110 ? -17.234 23.203 9.68 1 83.56 110 SER A C 1
ATOM 868 O O . SER A 1 110 ? -18.234 23.484 9.016 1 83.56 110 SER A O 1
ATOM 870 N N . GLN A 1 111 ? -17 21.922 10.102 1 75.81 111 GLN A N 1
ATOM 871 C CA . GLN A 1 111 ? -17.984 20.859 9.93 1 75.81 111 GLN A CA 1
ATOM 872 C C . GLN A 1 111 ? -19.234 21.125 10.766 1 75.81 111 GLN A C 1
ATOM 874 O O . GLN A 1 111 ? -20.344 20.812 10.352 1 75.81 111 GLN A O 1
ATOM 879 N N . ILE A 1 112 ? -19.016 21.719 11.883 1 68.69 112 ILE A N 1
ATOM 880 C CA . ILE A 1 112 ? -20.141 22.078 12.742 1 68.69 112 ILE A CA 1
ATOM 881 C C . ILE A 1 112 ? -20.938 23.203 12.102 1 68.69 112 ILE A C 1
ATOM 883 O O . ILE A 1 112 ? -22.172 23.188 12.133 1 68.69 112 ILE A O 1
ATOM 887 N N . MET A 1 113 ? -20.375 24.031 11.375 1 66.5 113 MET A N 1
ATOM 888 C CA . MET A 1 113 ? -21.047 25.172 10.766 1 66.5 113 MET A CA 1
ATOM 889 C C . MET A 1 113 ? -21.719 24.766 9.461 1 66.5 113 MET A C 1
ATOM 891 O O . MET A 1 113 ? -22.75 25.344 9.086 1 66.5 113 MET A O 1
ATOM 895 N N . GLU A 1 114 ? -21.234 23.797 8.703 1 57.75 114 GLU A N 1
ATOM 896 C CA . GLU A 1 114 ? -21.812 23.375 7.434 1 57.75 114 GLU A CA 1
ATOM 897 C C . GLU A 1 114 ? -22.922 22.344 7.652 1 57.75 114 GLU A C 1
ATOM 899 O O . GLU A 1 114 ? -23.609 21.953 6.711 1 57.75 114 GLU A O 1
ATOM 904 N N . LYS A 1 115 ? -23.031 21.672 8.688 1 53.34 115 LYS A N 1
ATOM 905 C CA . LYS A 1 115 ? -24.219 20.828 8.875 1 53.34 115 LYS A CA 1
ATOM 906 C C . LYS A 1 115 ? -25.5 21.656 8.695 1 53.34 115 LYS A C 1
ATOM 908 O O . LYS A 1 115 ? -25.672 22.688 9.328 1 53.34 115 LYS A O 1
ATOM 913 N N . PRO A 1 116 ? -26.219 21.391 7.691 1 49.41 116 PRO A N 1
ATOM 914 C CA . PRO A 1 116 ? -27.469 22.125 7.461 1 49.41 116 PRO A CA 1
ATOM 915 C C . PRO A 1 116 ? -28.312 22.25 8.727 1 49.41 116 PRO A C 1
ATOM 917 O O . PRO A 1 116 ? -28.219 21.422 9.625 1 49.41 116 PRO A O 1
ATOM 920 N N . LYS A 1 117 ? -28.953 23.391 9.016 1 43.22 117 LYS A N 1
ATOM 921 C CA . LYS A 1 117 ? -30.094 23.578 9.898 1 43.22 117 LYS A CA 1
ATOM 922 C C . LYS A 1 117 ? -31.094 22.438 9.734 1 43.22 117 LYS A C 1
ATOM 924 O O . LYS A 1 117 ? -31.641 22.219 8.648 1 43.22 117 LYS A O 1
ATOM 929 N N . LEU A 1 118 ? -31.078 21.312 10.352 1 40.22 118 LEU A N 1
ATOM 930 C CA . LEU A 1 118 ? -32.25 20.422 10.422 1 40.22 118 LEU A CA 1
ATOM 931 C C . LEU A 1 118 ? -33.531 21.234 10.406 1 40.22 118 LEU A C 1
ATOM 933 O O . LEU A 1 118 ? -33.75 22.094 11.258 1 40.22 118 LEU A O 1
ATOM 937 N N . LEU A 1 119 ? -34.188 21.297 9.328 1 39.5 119 LEU A N 1
ATOM 938 C CA . LEU A 1 119 ? -35.562 21.766 9.273 1 39.5 119 LEU A CA 1
ATOM 939 C C . LEU A 1 119 ? -36.375 21.156 10.391 1 39.5 119 LEU A C 1
ATOM 941 O O . LEU A 1 119 ? -36.375 19.938 10.594 1 39.5 119 LEU A O 1
ATOM 945 N N . LYS A 1 120 ? -36.594 21.906 11.438 1 38.53 120 LYS A N 1
ATOM 946 C CA . LYS A 1 120 ? -37.625 21.531 12.398 1 38.53 120 LYS A CA 1
ATOM 947 C C . LYS A 1 120 ? -38.906 21.109 11.68 1 38.53 120 LYS A C 1
ATOM 949 O O . LYS A 1 120 ? -39.406 21.828 10.812 1 38.53 120 LYS A O 1
ATOM 954 N N . PRO A 1 121 ? -39.188 19.781 11.594 1 39.53 121 PRO A N 1
ATOM 955 C CA . PRO A 1 121 ? -40.469 19.344 11.031 1 39.53 121 PRO A CA 1
ATOM 956 C C . PRO A 1 121 ? -41.625 20.25 11.43 1 39.53 121 PRO A C 1
ATOM 958 O O . PRO A 1 121 ? -42.75 20.047 10.969 1 39.53 121 PRO A O 1
ATOM 961 N N . GLY A 1 122 ? -41.594 20.891 12.594 1 33.78 122 GLY A N 1
ATOM 962 C CA . GLY A 1 122 ? -42.875 21.344 13.086 1 33.78 122 GLY A CA 1
ATOM 963 C C . GLY A 1 122 ? -43.531 22.375 12.188 1 33.78 122 GLY A C 1
ATOM 964 O O . GLY A 1 122 ? -44.719 22.609 12.266 1 33.78 122 GLY A O 1
ATOM 965 N N . GLU A 1 123 ? -42.906 23.406 11.695 1 33.44 123 GLU A N 1
ATOM 966 C CA . GLU A 1 123 ? -43.781 24.531 11.445 1 33.44 123 GLU A CA 1
ATOM 967 C C . GLU A 1 123 ? -44.531 24.359 10.125 1 33.44 123 GLU A C 1
ATOM 969 O O . GLU A 1 123 ? -45.438 25.156 9.805 1 33.44 123 GLU A O 1
ATOM 974 N N . ASP A 1 124 ? -44.125 23.656 9.023 1 28.98 124 ASP A N 1
ATOM 975 C CA . ASP A 1 124 ? -45.062 23.938 7.957 1 28.98 124 ASP A CA 1
ATOM 976 C C . ASP A 1 124 ? -46.281 23 8.031 1 28.98 124 ASP A C 1
ATOM 978 O O . ASP A 1 124 ? -47.25 23.188 7.305 1 28.98 124 ASP A O 1
ATOM 982 N N . PHE A 1 125 ? -46.5 21.922 8.953 1 24.55 125 PHE A N 1
ATOM 983 C CA . PHE A 1 125 ? -47.938 21.703 8.883 1 24.55 125 PHE A CA 1
ATOM 984 C C . PHE A 1 125 ? -48.688 22.656 9.82 1 24.55 125 PHE A C 1
ATOM 986 O O . PHE A 1 125 ? -48.125 23.109 10.82 1 24.55 125 PHE A O 1
ATOM 993 N N . MET B 1 1 ? 13.516 -22.047 -6.391 1 82.5 1 MET B N 1
ATOM 994 C CA . MET B 1 1 ? 13.031 -21.266 -5.254 1 82.5 1 MET B CA 1
ATOM 995 C C . MET B 1 1 ? 13.773 -19.938 -5.145 1 82.5 1 MET B C 1
ATOM 997 O O . MET B 1 1 ? 15.008 -19.906 -5.188 1 82.5 1 MET B O 1
ATOM 1001 N N . VAL B 1 2 ? 13.039 -18.875 -5.199 1 91.25 2 VAL B N 1
ATOM 1002 C CA . VAL B 1 2 ? 13.602 -17.531 -5.148 1 91.25 2 VAL B CA 1
ATOM 1003 C C . VAL B 1 2 ? 13.859 -17.141 -3.697 1 91.25 2 VAL B C 1
ATOM 1005 O O . VAL B 1 2 ? 14.852 -16.469 -3.398 1 91.25 2 VAL B O 1
ATOM 1008 N N . LYS B 1 3 ? 12.992 -17.594 -2.781 1 95.88 3 LYS B N 1
ATOM 1009 C CA . LYS B 1 3 ? 13.125 -17.328 -1.354 1 95.88 3 LYS B CA 1
ATOM 1010 C C . LYS B 1 3 ? 12.656 -18.516 -0.521 1 95.88 3 LYS B C 1
ATOM 1012 O O . LYS B 1 3 ? 11.539 -19 -0.695 1 95.88 3 LYS B O 1
ATOM 1017 N N . THR B 1 4 ? 13.539 -18.953 0.326 1 95.38 4 THR B N 1
ATOM 1018 C CA . THR B 1 4 ? 13.164 -19.969 1.303 1 95.38 4 THR B CA 1
ATOM 1019 C C . THR B 1 4 ? 12.766 -19.328 2.627 1 95.38 4 THR B C 1
ATOM 1021 O O . THR B 1 4 ? 12.969 -18.125 2.828 1 95.38 4 THR B O 1
ATOM 1024 N N . LYS B 1 5 ? 12.25 -20.109 3.543 1 92.94 5 LYS B N 1
ATOM 1025 C CA . LYS B 1 5 ? 11.781 -19.609 4.832 1 92.94 5 LYS B CA 1
ATOM 1026 C C . LYS B 1 5 ? 12.922 -18.984 5.629 1 92.94 5 LYS B C 1
ATOM 1028 O O . LYS B 1 5 ? 12.711 -18.031 6.379 1 92.94 5 LYS B O 1
ATOM 1033 N N . GLU B 1 6 ? 14.125 -19.422 5.406 1 92.94 6 GLU B N 1
ATOM 1034 C CA . GLU B 1 6 ? 15.273 -19 6.203 1 92.94 6 GLU B CA 1
ATOM 1035 C C . GLU B 1 6 ? 15.906 -17.734 5.629 1 92.94 6 GLU B C 1
ATOM 1037 O O . GLU B 1 6 ? 16.672 -17.047 6.316 1 92.94 6 GLU B O 1
ATOM 1042 N N . GLN B 1 7 ? 15.609 -17.484 4.469 1 94.38 7 GLN B N 1
ATOM 1043 C CA . GLN B 1 7 ? 16.234 -16.328 3.812 1 94.38 7 GLN B CA 1
ATOM 1044 C C . GLN B 1 7 ? 15.508 -15.039 4.168 1 94.38 7 GLN B C 1
ATOM 1046 O O . GLN B 1 7 ? 14.273 -15.008 4.254 1 94.38 7 GLN B O 1
ATOM 1051 N N . GLU B 1 8 ? 16.281 -14.062 4.348 1 93.69 8 GLU B N 1
ATOM 1052 C CA . GLU B 1 8 ? 15.719 -12.742 4.641 1 93.69 8 GLU B CA 1
ATOM 1053 C C . GLU B 1 8 ? 15.078 -12.133 3.4 1 93.69 8 GLU B C 1
ATOM 1055 O O . GLU B 1 8 ? 15.602 -12.266 2.293 1 93.69 8 GLU B O 1
ATOM 1060 N N . LEU B 1 9 ? 13.969 -11.492 3.646 1 94.31 9 LEU B N 1
ATOM 1061 C CA . LEU B 1 9 ? 13.32 -10.734 2.584 1 94.31 9 LEU B CA 1
ATOM 1062 C C . LEU B 1 9 ? 14.039 -9.414 2.33 1 94.31 9 LEU B C 1
ATOM 1064 O O . LEU B 1 9 ? 14.273 -8.641 3.26 1 94.31 9 LEU B O 1
ATOM 1068 N N . THR B 1 10 ? 14.453 -9.164 1.145 1 94.69 10 THR B N 1
ATOM 1069 C CA . THR B 1 10 ? 15.125 -7.922 0.774 1 94.69 10 THR B CA 1
ATOM 1070 C C . THR B 1 10 ? 14.469 -7.293 -0.451 1 94.69 10 THR B C 1
ATOM 1072 O O . THR B 1 10 ? 13.789 -7.98 -1.219 1 94.69 10 THR B O 1
ATOM 1075 N N . GLU B 1 11 ? 14.656 -6.066 -0.55 1 94.44 11 GLU B N 1
ATOM 1076 C CA . GLU B 1 11 ? 14.109 -5.379 -1.72 1 94.44 11 GLU B CA 1
ATOM 1077 C C . GLU B 1 11 ? 14.68 -5.957 -3.012 1 94.44 11 GLU B C 1
ATOM 1079 O O . GLU B 1 11 ? 13.977 -6.047 -4.02 1 94.44 11 GLU B O 1
ATOM 1084 N N . GLY B 1 12 ? 15.953 -6.305 -2.951 1 94.5 12 GLY B N 1
ATOM 1085 C CA . GLY B 1 12 ? 16.578 -6.93 -4.109 1 94.5 12 GLY B CA 1
ATOM 1086 C C . GLY B 1 12 ? 15.891 -8.211 -4.535 1 94.5 12 GLY B C 1
ATOM 1087 O O . GLY B 1 12 ? 15.688 -8.445 -5.73 1 94.5 12 GLY B O 1
ATOM 1088 N N . LEU B 1 13 ? 15.562 -8.969 -3.621 1 95.88 13 LEU B N 1
ATOM 1089 C CA . LEU B 1 13 ? 14.859 -10.211 -3.92 1 95.88 13 LEU B CA 1
ATOM 1090 C C . LEU B 1 13 ? 13.5 -9.938 -4.559 1 95.88 13 LEU B C 1
ATOM 1092 O O . LEU B 1 13 ? 13.172 -10.516 -5.594 1 95.88 13 LEU B O 1
ATOM 1096 N N . ILE B 1 14 ? 12.734 -9.055 -4.043 1 96.19 14 ILE B N 1
ATOM 1097 C CA . ILE B 1 14 ? 11.367 -8.797 -4.473 1 96.19 14 ILE B CA 1
ATOM 1098 C C . ILE B 1 14 ? 11.375 -8.109 -5.836 1 96.19 14 ILE B C 1
ATOM 1100 O O . ILE B 1 14 ? 10.531 -8.406 -6.691 1 96.19 14 ILE B O 1
ATOM 1104 N N . SER B 1 15 ? 12.297 -7.156 -5.969 1 96.75 15 SER B N 1
ATOM 1105 C CA . SER B 1 15 ? 12.391 -6.477 -7.258 1 96.75 15 SER B CA 1
ATOM 1106 C C . SER B 1 15 ? 12.703 -7.457 -8.383 1 96.75 15 SER B C 1
ATOM 1108 O O . SER B 1 15 ? 12.289 -7.25 -9.523 1 96.75 15 SER B O 1
ATOM 1110 N N . GLY B 1 16 ? 13.367 -8.523 -8.078 1 96.19 16 GLY B N 1
ATOM 1111 C CA . GLY B 1 16 ? 13.703 -9.547 -9.047 1 96.19 16 GLY B CA 1
ATOM 1112 C C . GLY B 1 16 ? 12.5 -10.359 -9.5 1 96.19 16 GLY B C 1
ATOM 1113 O O . GLY B 1 16 ? 12.586 -11.117 -10.469 1 96.19 16 GLY B O 1
ATOM 1114 N N . LEU B 1 17 ? 11.414 -10.164 -8.812 1 97.5 17 LEU B N 1
ATOM 1115 C CA . LEU B 1 17 ? 10.219 -10.938 -9.109 1 97.5 17 LEU B CA 1
ATOM 1116 C C . LEU B 1 17 ? 9.375 -10.242 -10.18 1 97.5 17 LEU B C 1
ATOM 1118 O O . LEU B 1 17 ? 8.453 -10.836 -10.734 1 97.5 17 LEU B O 1
ATOM 1122 N N . LEU B 1 18 ? 9.703 -8.938 -10.516 1 97.56 18 LEU B N 1
ATOM 1123 C CA . LEU B 1 18 ? 8.898 -8.133 -11.43 1 97.56 18 LEU B CA 1
ATOM 1124 C C . LEU B 1 18 ? 8.734 -8.828 -12.773 1 97.56 18 LEU B C 1
ATOM 1126 O O . LEU B 1 18 ? 9.719 -9.297 -13.352 1 97.56 18 LEU B O 1
ATOM 1130 N N . GLY B 1 19 ? 7.473 -8.953 -13.211 1 97.12 19 GLY B N 1
ATOM 1131 C CA . GLY B 1 19 ? 7.168 -9.508 -14.523 1 97.12 19 GLY B CA 1
ATOM 1132 C C . GLY B 1 19 ? 7.051 -11.016 -14.523 1 97.12 19 GLY B C 1
ATOM 1133 O O . GLY B 1 19 ? 6.562 -11.609 -15.492 1 97.12 19 GLY B O 1
ATOM 1134 N N . ASN B 1 20 ? 7.465 -11.664 -13.477 1 97.88 20 ASN B N 1
ATOM 1135 C CA . ASN B 1 20 ? 7.48 -13.117 -13.43 1 97.88 20 ASN B CA 1
ATOM 1136 C C . ASN B 1 20 ? 6.211 -13.672 -12.797 1 97.88 20 ASN B C 1
ATOM 1138 O O . ASN B 1 20 ? 5.551 -12.984 -12.016 1 97.88 20 ASN B O 1
ATOM 1142 N N . PHE B 1 21 ? 5.902 -14.883 -13.18 1 98.5 21 PHE B N 1
ATOM 1143 C CA . PHE B 1 21 ? 4.906 -15.672 -12.453 1 98.5 21 PHE B CA 1
ATOM 1144 C C . PHE B 1 21 ? 5.508 -16.281 -11.195 1 98.5 21 PHE B C 1
ATOM 1146 O O . PHE B 1 21 ? 6.586 -16.875 -11.242 1 98.5 21 PHE B O 1
ATOM 1153 N N . ILE B 1 22 ? 4.777 -16.047 -10.109 1 98.56 22 ILE B N 1
ATOM 1154 C CA . ILE B 1 22 ? 5.309 -16.594 -8.867 1 98.56 22 ILE B CA 1
ATOM 1155 C C . ILE B 1 22 ? 4.215 -17.359 -8.133 1 98.56 22 ILE B C 1
ATOM 1157 O O . ILE B 1 22 ? 3.029 -17.203 -8.43 1 98.56 22 ILE B O 1
ATOM 1161 N N . SER B 1 23 ? 4.617 -18.25 -7.273 1 98.06 23 SER B N 1
ATOM 1162 C CA . SER B 1 23 ? 3.799 -18.906 -6.262 1 98.06 23 SER B CA 1
ATOM 1163 C C . SER B 1 23 ? 4.371 -18.703 -4.863 1 98.06 23 SER B C 1
ATOM 1165 O O . SER B 1 23 ? 5.582 -18.828 -4.66 1 98.06 23 SER B O 1
ATOM 1167 N N . VAL B 1 24 ? 3.498 -18.297 -3.932 1 98 24 VAL B N 1
ATOM 1168 C CA . VAL B 1 24 ? 3.838 -18.125 -2.523 1 98 24 VAL B CA 1
ATOM 1169 C C . VAL B 1 24 ? 3.016 -19.094 -1.674 1 98 24 VAL B C 1
ATOM 1171 O O . VAL B 1 24 ? 1.975 -18.719 -1.13 1 98 24 VAL B O 1
ATOM 1174 N N . PRO B 1 25 ? 3.527 -20.281 -1.558 1 96.5 25 PRO B N 1
ATOM 1175 C CA . PRO B 1 25 ? 2.736 -21.297 -0.867 1 96.5 25 PRO B CA 1
ATOM 1176 C C . PRO B 1 25 ? 2.682 -21.078 0.644 1 96.5 25 PRO B C 1
ATOM 1178 O O . PRO B 1 25 ? 1.753 -21.547 1.306 1 96.5 25 PRO B O 1
ATOM 1181 N N . THR B 1 26 ? 3.705 -20.516 1.207 1 96.88 26 THR B N 1
ATOM 1182 C CA . THR B 1 26 ? 3.758 -20.172 2.625 1 96.88 26 THR B CA 1
ATOM 1183 C C . THR B 1 26 ? 3.881 -18.672 2.811 1 96.88 26 THR B C 1
ATOM 1185 O O . THR B 1 26 ? 4.82 -18.047 2.307 1 96.88 26 THR B O 1
ATOM 1188 N N . ASN B 1 27 ? 2.982 -18.062 3.547 1 97.5 27 ASN B N 1
ATOM 1189 C CA . ASN B 1 27 ? 2.883 -16.641 3.891 1 97.5 27 ASN B CA 1
ATOM 1190 C C . ASN B 1 27 ? 2.061 -16.438 5.156 1 97.5 27 ASN B C 1
ATOM 1192 O O . ASN B 1 27 ? 0.908 -16 5.09 1 97.5 27 ASN B O 1
ATOM 1196 N N . VAL B 1 28 ? 2.697 -16.625 6.262 1 95.5 28 VAL B N 1
ATOM 1197 C CA . VAL B 1 28 ? 1.955 -16.797 7.504 1 95.5 28 VAL B CA 1
ATOM 1198 C C . VAL B 1 28 ? 1.98 -15.5 8.312 1 95.5 28 VAL B C 1
ATOM 1200 O O . VAL B 1 28 ? 3.043 -14.906 8.508 1 95.5 28 VAL B O 1
ATOM 1203 N N . PHE B 1 29 ? 0.79 -15.07 8.711 1 93.62 29 PHE B N 1
ATOM 1204 C CA . PHE B 1 29 ? 0.624 -13.914 9.578 1 93.62 29 PHE B CA 1
ATOM 1205 C C . PHE B 1 29 ? -0.053 -14.312 10.883 1 93.62 29 PHE B C 1
ATOM 1207 O O . PHE B 1 29 ? -0.901 -15.203 10.906 1 93.62 29 PHE B O 1
ATOM 1214 N N . LYS B 1 30 ? 0.338 -13.664 11.93 1 91.12 30 LYS B N 1
ATOM 1215 C CA . LYS B 1 30 ? -0.319 -13.844 13.227 1 91.12 30 LYS B CA 1
ATOM 1216 C C . LYS B 1 30 ? -1.423 -12.812 13.43 1 91.12 30 LYS B C 1
ATOM 1218 O O . LYS B 1 30 ? -1.203 -11.617 13.234 1 91.12 30 LYS B O 1
ATOM 1223 N N . VAL B 1 31 ? -2.607 -13.234 13.68 1 87.25 31 VAL B N 1
ATOM 1224 C CA . VAL B 1 31 ? -3.734 -12.328 13.898 1 87.25 31 VAL B CA 1
ATOM 1225 C C . VAL B 1 31 ? -4.387 -12.648 15.242 1 87.25 31 VAL B C 1
ATOM 1227 O O . VAL B 1 31 ? -4.387 -13.797 15.688 1 87.25 31 VAL B O 1
ATOM 1230 N N . ASN B 1 32 ? -4.828 -11.57 15.852 1 88.06 32 ASN B N 1
ATOM 1231 C CA . ASN B 1 32 ? -5.539 -11.758 17.109 1 88.06 32 ASN B CA 1
ATOM 1232 C C . ASN B 1 32 ? -7.027 -12.008 16.875 1 88.06 32 ASN B C 1
ATOM 1234 O O . ASN B 1 32 ? -7.73 -11.148 16.359 1 88.06 32 ASN B O 1
ATOM 1238 N N . ASP B 1 33 ? -7.441 -13.172 17.219 1 85.44 33 ASP B N 1
ATOM 1239 C CA . ASP B 1 33 ? -8.844 -13.562 17.156 1 85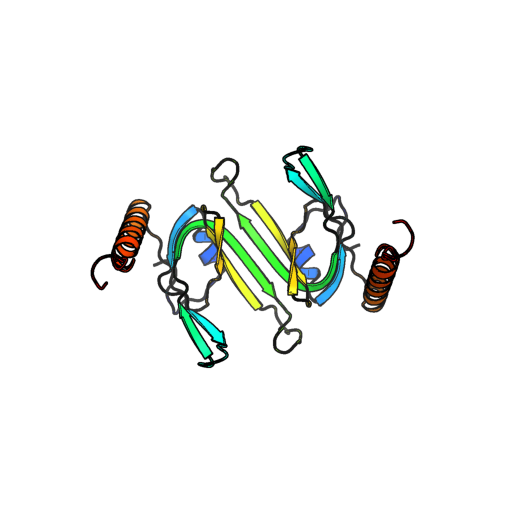.44 33 ASP B CA 1
ATOM 1240 C C . ASP B 1 33 ? -9.508 -13.43 18.531 1 85.44 33 ASP B C 1
ATOM 1242 O O . ASP B 1 33 ? -8.961 -13.875 19.531 1 85.44 33 ASP B O 1
ATOM 1246 N N . PRO B 1 34 ? -10.664 -12.703 18.547 1 88.75 34 PRO B N 1
ATOM 1247 C CA . PRO B 1 34 ? -11.32 -12.492 19.828 1 88.75 34 PRO B CA 1
ATOM 1248 C C . PRO B 1 34 ? -11.648 -13.797 20.547 1 88.75 34 PRO B C 1
ATOM 1250 O O . PRO B 1 34 ? -11.727 -13.828 21.781 1 88.75 34 PRO B O 1
ATOM 1253 N N . VAL B 1 35 ? -11.906 -14.828 19.875 1 90.12 35 VAL B N 1
ATOM 1254 C CA . VAL B 1 35 ? -12.367 -16.094 20.438 1 90.12 35 VAL B CA 1
ATOM 1255 C C . VAL B 1 35 ? -11.172 -17 20.688 1 90.12 35 VAL B C 1
ATOM 1257 O O . VAL B 1 35 ? -10.969 -17.484 21.812 1 90.12 35 VAL B O 1
ATOM 1260 N N . ASP B 1 36 ? -10.25 -17.219 19.766 1 90.12 36 ASP B N 1
ATOM 1261 C CA . ASP B 1 36 ? -9.219 -18.25 19.812 1 90.12 36 ASP B CA 1
ATOM 1262 C C . ASP B 1 36 ? -7.863 -17.672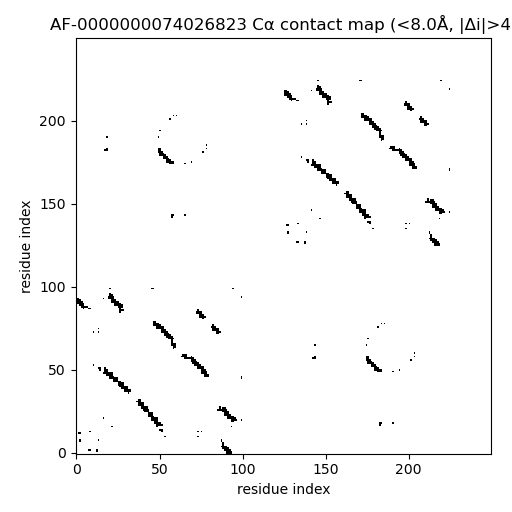 20.188 1 90.12 36 ASP B C 1
ATOM 1264 O O . ASP B 1 36 ? -6.879 -18.391 20.312 1 90.12 36 ASP B O 1
ATOM 1268 N N . GLY B 1 37 ? -7.852 -16.328 20.375 1 90.56 37 GLY B N 1
ATOM 1269 C CA . GLY B 1 37 ? -6.578 -15.695 20.656 1 90.56 37 GLY B CA 1
ATOM 1270 C C . GLY B 1 37 ? -5.703 -15.516 19.438 1 90.56 37 GLY B C 1
ATOM 1271 O O . GLY B 1 37 ? -6.203 -15.195 18.344 1 90.56 37 GLY B O 1
ATOM 1272 N N . GLU B 1 38 ? -4.395 -15.711 19.578 1 90.38 38 GLU B N 1
ATOM 1273 C CA . GLU B 1 38 ? -3.469 -15.555 18.469 1 90.38 38 GLU B CA 1
ATOM 1274 C C . GLU B 1 38 ? -3.545 -16.75 17.516 1 90.38 38 GLU B C 1
ATOM 1276 O O . GLU B 1 38 ? -3.332 -17.891 17.938 1 90.38 38 GLU B O 1
ATOM 1281 N N . VAL B 1 39 ? -3.959 -16.5 16.328 1 91.69 39 VAL B N 1
ATOM 1282 C CA . VAL B 1 39 ? -4.062 -17.562 15.328 1 91.69 39 VAL B CA 1
ATOM 1283 C C . VAL B 1 39 ? -3.148 -17.234 14.141 1 91.69 39 VAL B C 1
ATOM 1285 O O . VAL B 1 39 ? -2.912 -16.062 13.836 1 91.69 39 VAL B O 1
ATOM 1288 N N . GLU B 1 40 ? -2.654 -18.344 13.57 1 92.31 40 GLU B N 1
ATOM 1289 C CA . GLU B 1 40 ? -1.831 -18.203 12.375 1 92.31 40 GLU B CA 1
ATOM 1290 C C . GLU B 1 40 ? -2.66 -18.391 11.109 1 92.31 40 GLU B C 1
ATOM 1292 O O . GLU B 1 40 ? -3.461 -19.328 11.023 1 92.31 40 GLU B O 1
ATOM 1297 N N . LEU B 1 41 ? -2.518 -17.438 10.211 1 93.38 41 LEU B N 1
ATOM 1298 C CA . LEU B 1 41 ? -3.197 -17.5 8.922 1 93.38 41 LEU B CA 1
ATOM 1299 C C . LEU B 1 41 ? -2.188 -17.547 7.781 1 93.38 41 LEU B C 1
ATOM 1301 O O . LEU B 1 41 ? -1.323 -16.672 7.672 1 93.38 41 LEU B O 1
ATOM 1305 N N . ASN B 1 42 ? -2.289 -18.578 6.996 1 95.19 42 ASN B N 1
ATOM 1306 C CA . ASN B 1 42 ? -1.476 -18.656 5.789 1 95.19 42 ASN B CA 1
ATOM 1307 C C . ASN B 1 42 ? -2.172 -18 4.602 1 95.19 42 ASN B C 1
ATOM 1309 O O . ASN B 1 42 ? -3.148 -18.547 4.074 1 95.19 42 ASN B O 1
ATOM 1313 N N . CYS B 1 43 ? -1.701 -16.891 4.16 1 96 43 CYS B N 1
ATOM 1314 C CA . CYS B 1 43 ? -2.236 -16.172 3.006 1 96 43 CYS B CA 1
ATOM 1315 C C . CYS B 1 43 ? -1.439 -16.5 1.747 1 96 43 CYS B C 1
ATOM 1317 O O . CYS B 1 43 ? -0.668 -15.672 1.264 1 96 43 CYS B O 1
ATOM 1319 N N . TRP B 1 44 ? -1.652 -17.656 1.293 1 95.38 44 TRP B N 1
ATOM 1320 C CA . TRP B 1 44 ? -0.935 -18.109 0.102 1 95.38 44 TRP B CA 1
ATOM 1321 C C . TRP B 1 44 ? -1.536 -17.484 -1.156 1 95.38 44 TRP B C 1
ATOM 1323 O O . TRP B 1 44 ? -2.721 -17.141 -1.181 1 95.38 44 TRP B O 1
ATOM 1333 N N . PHE B 1 45 ? -0.699 -17.359 -2.199 1 96.56 45 PHE B N 1
ATOM 1334 C CA . PHE B 1 45 ? -1.193 -16.797 -3.451 1 96.56 45 PHE B CA 1
ATOM 1335 C C . PHE B 1 45 ? -0.258 -17.141 -4.605 1 96.56 45 PHE B C 1
ATOM 1337 O O . PHE B 1 45 ? 0.832 -17.672 -4.387 1 96.56 45 PHE B O 1
ATOM 1344 N N . ALA B 1 46 ? -0.699 -16.922 -5.801 1 97.62 46 ALA B N 1
ATOM 1345 C CA . ALA B 1 46 ? 0.087 -17.031 -7.027 1 97.62 46 ALA B CA 1
ATOM 1346 C C . ALA B 1 46 ? -0.385 -16.016 -8.07 1 97.62 46 ALA B C 1
ATOM 1348 O O . ALA B 1 46 ? -1.534 -15.57 -8.031 1 97.62 46 ALA B O 1
ATOM 1349 N N . GLY B 1 47 ? 0.477 -15.648 -8.938 1 97.81 47 GLY B N 1
ATOM 1350 C CA . GLY B 1 47 ? 0.139 -14.719 -10 1 97.81 47 GLY B CA 1
ATOM 1351 C C . GLY B 1 47 ? 1.357 -14.102 -10.664 1 97.81 47 GLY B C 1
ATOM 1352 O O . GLY B 1 47 ? 2.49 -14.5 -10.375 1 97.81 47 GLY B O 1
ATOM 1353 N N . ARG B 1 48 ? 1.141 -13.242 -11.594 1 98.38 48 ARG B N 1
ATOM 1354 C CA . ARG B 1 48 ? 2.217 -12.516 -12.258 1 98.38 48 ARG B CA 1
ATOM 1355 C C . ARG B 1 48 ? 2.463 -11.172 -11.586 1 98.38 48 ARG B C 1
ATOM 1357 O O . ARG B 1 48 ? 1.526 -10.398 -11.359 1 98.38 48 ARG B O 1
ATOM 1364 N N . VAL B 1 49 ? 3.727 -10.898 -11.352 1 98.31 49 VAL B N 1
ATOM 1365 C CA . VAL B 1 49 ? 4.078 -9.75 -10.531 1 98.31 49 VAL B CA 1
ATOM 1366 C C . VAL B 1 49 ? 4.098 -8.484 -11.391 1 98.31 49 VAL B C 1
ATOM 1368 O O . VAL B 1 49 ? 4.906 -8.367 -12.312 1 98.31 49 VAL B O 1
ATOM 1371 N N . ALA B 1 50 ? 3.205 -7.578 -11.094 1 98.5 50 ALA B N 1
ATOM 1372 C CA . ALA B 1 50 ? 3.092 -6.293 -11.781 1 98.5 50 ALA B CA 1
ATOM 1373 C C . ALA B 1 50 ? 3.969 -5.238 -11.117 1 98.5 50 ALA B C 1
ATOM 1375 O O . ALA B 1 50 ? 4.355 -4.254 -11.75 1 98.5 50 ALA B O 1
ATOM 1376 N N . GLY B 1 51 ? 4.215 -5.395 -9.828 1 98.5 51 GLY B N 1
ATOM 1377 C CA . GLY B 1 51 ? 4.953 -4.422 -9.047 1 98.5 51 GLY B CA 1
ATOM 1378 C C . GLY B 1 51 ? 5.219 -4.883 -7.621 1 98.5 51 GLY B C 1
ATOM 1379 O O . GLY B 1 51 ? 4.867 -6.004 -7.25 1 98.5 51 GLY B O 1
ATOM 1380 N N . TYR B 1 52 ? 5.91 -4.105 -6.852 1 98.38 52 TYR B N 1
ATOM 1381 C CA . TYR B 1 52 ? 6.137 -4.344 -5.43 1 98.38 52 TYR B CA 1
ATOM 1382 C C . TYR B 1 52 ? 6.141 -3.033 -4.652 1 98.38 52 TYR B C 1
ATOM 1384 O O . TYR B 1 52 ? 6.262 -1.955 -5.238 1 98.38 52 TYR B O 1
ATOM 1392 N N . GLU B 1 53 ? 5.91 -3.189 -3.439 1 97.94 53 GLU B N 1
ATOM 1393 C CA . GLU B 1 53 ? 5.883 -2.061 -2.514 1 97.94 53 GLU B CA 1
ATOM 1394 C C . GLU B 1 53 ? 6.805 -2.299 -1.322 1 97.94 53 GLU B C 1
ATOM 1396 O O . GLU B 1 53 ? 6.871 -3.412 -0.796 1 97.94 53 GLU B O 1
ATOM 1401 N N . VAL B 1 54 ? 7.441 -1.272 -0.984 1 97.94 54 VAL B N 1
ATOM 1402 C CA . VAL B 1 54 ? 8.227 -1.27 0.245 1 97.94 54 VAL B CA 1
ATOM 1403 C C . VAL B 1 54 ? 7.695 -0.201 1.197 1 97.94 54 VAL B C 1
ATOM 1405 O O . VAL B 1 54 ? 7.57 0.967 0.822 1 97.94 54 VAL B O 1
ATOM 1408 N N . ALA B 1 55 ? 7.332 -0.612 2.318 1 97.56 55 ALA B N 1
ATOM 1409 C CA . ALA B 1 55 ? 6.895 0.325 3.35 1 97.56 55 ALA B CA 1
ATOM 1410 C C . ALA B 1 55 ? 7.957 0.479 4.434 1 97.56 55 ALA B C 1
ATOM 1412 O O . ALA B 1 55 ? 8.578 -0.503 4.848 1 97.56 55 ALA B O 1
ATOM 1413 N N . HIS B 1 56 ? 8.211 1.631 4.77 1 97.75 56 HIS B N 1
ATOM 1414 C CA . HIS B 1 56 ? 9.055 1.989 5.906 1 97.75 56 HIS B CA 1
ATOM 1415 C C . HIS B 1 56 ? 8.242 2.668 7 1 97.75 56 HIS B C 1
ATOM 1417 O O . HIS B 1 56 ? 7.676 3.742 6.785 1 97.75 56 HIS B O 1
ATOM 1423 N N . VAL B 1 57 ? 8.148 2.055 8.148 1 97.38 57 VAL B N 1
ATOM 1424 C CA . VAL B 1 57 ? 7.297 2.568 9.211 1 97.38 57 VAL B CA 1
ATOM 1425 C C . VAL B 1 57 ? 8.125 2.781 10.484 1 97.38 57 VAL B C 1
ATOM 1427 O O . VAL B 1 57 ? 8.906 1.914 10.875 1 97.38 57 VAL B O 1
ATOM 1430 N N . ILE B 1 58 ? 7.969 3.898 11.117 1 97.94 58 ILE B N 1
ATOM 1431 C CA . ILE B 1 58 ? 8.75 4.203 12.312 1 97.94 58 ILE B CA 1
ATOM 1432 C C . ILE B 1 58 ? 7.82 4.352 13.516 1 97.94 58 ILE B C 1
ATOM 1434 O O . ILE B 1 58 ? 8.242 4.793 14.586 1 97.94 58 ILE B O 1
ATOM 1438 N N . TYR B 1 59 ? 6.543 4.094 13.297 1 97.69 59 TYR B N 1
ATOM 1439 C CA . TYR B 1 59 ? 5.555 4.207 14.367 1 97.69 59 TYR B CA 1
ATOM 1440 C C . TYR B 1 59 ? 4.871 2.867 14.617 1 97.69 59 TYR B C 1
ATOM 1442 O O . TYR B 1 59 ? 4.367 2.234 13.688 1 97.69 59 TYR B O 1
ATOM 1450 N N . ASP B 1 60 ? 4.883 2.461 15.844 1 94.06 60 ASP B N 1
ATOM 1451 C CA . ASP B 1 60 ? 4.16 1.267 16.266 1 94.06 60 ASP B CA 1
ATOM 1452 C C . ASP B 1 60 ? 2.77 1.62 16.781 1 94.06 60 ASP B C 1
ATOM 1454 O O . ASP B 1 60 ? 2.633 2.17 17.875 1 94.06 60 ASP B O 1
ATOM 1458 N N . HIS B 1 61 ? 1.85 1.23 16.047 1 89.44 61 HIS B N 1
ATOM 1459 C CA . HIS B 1 61 ? 0.478 1.578 16.406 1 89.44 61 HIS B CA 1
ATOM 1460 C C . HIS B 1 61 ? 0.034 0.858 17.672 1 89.44 61 HIS B C 1
ATOM 1462 O O . HIS B 1 61 ? -0.84 1.343 18.391 1 89.44 61 HIS B O 1
ATOM 1468 N N . MET B 1 62 ? 0.568 -0.32 17.875 1 86.12 62 MET B N 1
ATOM 1469 C CA . MET B 1 62 ? 0.193 -1.081 19.062 1 86.12 62 MET B CA 1
ATOM 1470 C C . MET B 1 62 ? 0.701 -0.4 20.328 1 86.12 62 MET B C 1
ATOM 1472 O O . MET B 1 62 ? -0.049 -0.233 21.297 1 86.12 62 MET B O 1
ATOM 1476 N N . THR B 1 63 ? 1.932 0.041 20.391 1 90.56 63 THR B N 1
ATOM 1477 C CA . THR B 1 63 ? 2.525 0.679 21.562 1 90.56 63 THR B CA 1
ATOM 1478 C C . THR B 1 63 ? 2.373 2.195 21.484 1 90.56 63 THR B C 1
ATOM 1480 O O . THR B 1 63 ? 2.57 2.895 22.484 1 90.56 63 THR B O 1
ATOM 1483 N N . GLN B 1 64 ? 1.978 2.68 20.266 1 91.12 64 GLN B N 1
ATOM 1484 C CA . GLN B 1 64 ? 1.813 4.109 20.016 1 91.12 64 GLN B CA 1
ATOM 1485 C C . GLN B 1 64 ? 3.111 4.867 20.266 1 91.12 64 GLN B C 1
ATOM 1487 O O . GLN B 1 64 ? 3.104 5.918 20.922 1 91.12 64 GLN B O 1
ATOM 1492 N N . GLU B 1 65 ? 4.223 4.203 19.859 1 95.19 65 GLU B N 1
ATOM 1493 C CA . GLU B 1 65 ? 5.551 4.785 20.047 1 95.19 65 GLU B CA 1
ATOM 1494 C C . GLU B 1 65 ? 6.344 4.77 18.734 1 95.19 65 GLU B C 1
ATOM 1496 O O . GLU B 1 65 ? 6.141 3.891 17.891 1 95.19 65 GLU B O 1
ATOM 1501 N N . PHE B 1 66 ? 7.262 5.727 18.672 1 96.75 66 PHE B N 1
ATOM 1502 C CA . PHE B 1 66 ? 8.164 5.762 17.531 1 96.75 66 PHE B CA 1
ATOM 1503 C C . PHE B 1 66 ? 9.344 4.82 17.734 1 96.75 66 PHE B C 1
ATOM 1505 O O . PHE B 1 66 ? 9.883 4.734 18.844 1 96.75 66 PHE B O 1
ATOM 1512 N N . LEU B 1 67 ? 9.633 4.203 16.703 1 95.75 67 LEU B N 1
ATOM 1513 C CA . LEU B 1 67 ? 10.773 3.287 16.703 1 95.75 67 LEU B CA 1
ATOM 1514 C C . LEU B 1 67 ? 12.07 4.035 16.438 1 95.75 67 LEU B C 1
A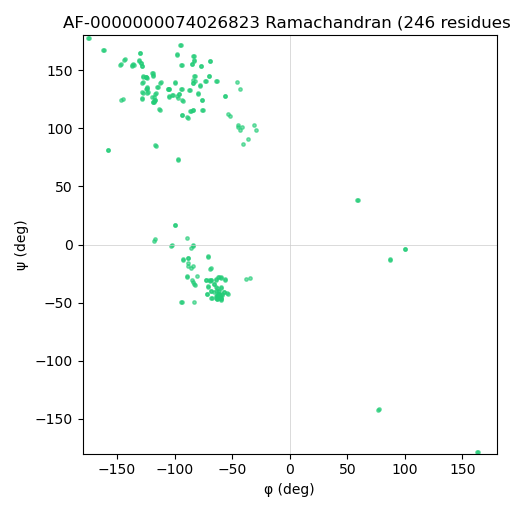TOM 1516 O O . LEU B 1 67 ? 12.07 5.105 15.82 1 95.75 67 LEU B O 1
ATOM 1520 N N . GLU B 1 68 ? 13.117 3.473 16.891 1 93.56 68 GLU B N 1
ATOM 1521 C CA . GLU B 1 68 ? 14.43 4.055 16.625 1 93.56 68 GLU B CA 1
ATOM 1522 C C . GLU B 1 68 ? 14.805 3.945 15.148 1 93.56 68 GLU B C 1
ATOM 1524 O O . GLU B 1 68 ? 15.391 4.871 14.586 1 93.56 68 GLU B O 1
ATOM 1529 N N . GLU B 1 69 ? 14.484 2.816 14.562 1 93.62 69 GLU B N 1
ATOM 1530 C CA . GLU B 1 69 ? 14.727 2.559 13.148 1 93.62 69 GLU B CA 1
ATOM 1531 C C . GLU B 1 69 ? 13.453 2.102 12.445 1 93.62 69 GLU B C 1
ATOM 1533 O O . GLU B 1 69 ? 12.625 1.411 13.039 1 93.62 69 GLU B O 1
ATOM 1538 N N . PRO B 1 70 ? 13.375 2.551 11.25 1 94.75 70 PRO B N 1
ATOM 1539 C CA . PRO B 1 70 ? 12.172 2.145 10.531 1 94.75 70 PRO B CA 1
ATOM 1540 C C . PRO B 1 70 ? 12.086 0.635 10.32 1 94.75 70 PRO B C 1
ATOM 1542 O O . PRO B 1 70 ? 13.109 -0.02 10.117 1 94.75 70 PRO B O 1
ATOM 1545 N N . MET B 1 71 ? 10.836 0.12 10.469 1 94.56 71 MET B N 1
ATOM 1546 C CA . MET B 1 71 ? 10.547 -1.253 10.062 1 94.56 71 MET B CA 1
ATOM 1547 C C . MET B 1 71 ? 10.148 -1.316 8.594 1 94.56 71 MET B C 1
ATOM 1549 O O . MET B 1 71 ? 9.375 -0.49 8.117 1 94.56 71 MET B O 1
ATOM 1553 N N . GLU B 1 72 ? 10.758 -2.252 7.922 1 95.12 72 GLU B N 1
ATOM 1554 C CA . GLU B 1 72 ? 10.453 -2.438 6.508 1 95.12 72 GLU B CA 1
ATOM 1555 C C . GLU B 1 72 ? 9.477 -3.59 6.301 1 95.12 72 GLU B C 1
ATOM 1557 O O . GLU B 1 72 ? 9.555 -4.609 6.988 1 95.12 72 GLU B O 1
ATOM 1562 N N . SER B 1 73 ? 8.562 -3.398 5.434 1 95.88 73 SER B N 1
ATOM 1563 C CA . SER B 1 73 ? 7.676 -4.469 4.988 1 95.88 73 SER B CA 1
ATOM 1564 C C . SER B 1 73 ? 7.512 -4.453 3.471 1 95.88 73 SER B C 1
ATOM 1566 O O . SER B 1 73 ? 7.719 -3.422 2.83 1 95.88 73 SER B O 1
ATOM 1568 N N . PHE B 1 74 ? 7.203 -5.582 2.965 1 97.62 74 PHE B N 1
ATOM 1569 C CA . PHE B 1 74 ? 7.145 -5.75 1.519 1 97.62 74 PHE B CA 1
ATOM 1570 C C . PHE B 1 74 ? 5.789 -6.297 1.089 1 97.62 74 PHE B C 1
ATOM 1572 O O . PHE B 1 74 ? 5.199 -7.129 1.783 1 97.62 74 PHE B O 1
ATOM 1579 N N . ALA B 1 75 ? 5.383 -5.84 -0.002 1 98.06 75 ALA B N 1
ATOM 1580 C CA . ALA B 1 75 ? 4.191 -6.387 -0.649 1 98.06 75 ALA B CA 1
ATOM 1581 C C . ALA B 1 75 ? 4.41 -6.555 -2.15 1 98.06 75 ALA B C 1
ATOM 1583 O O . ALA B 1 75 ? 5.262 -5.879 -2.738 1 98.06 75 ALA B O 1
ATOM 1584 N N . VAL B 1 76 ? 3.684 -7.461 -2.66 1 98.31 76 VAL B N 1
ATOM 1585 C CA . VAL B 1 76 ? 3.707 -7.664 -4.105 1 98.31 76 VAL B CA 1
ATOM 1586 C C . VAL B 1 76 ? 2.365 -7.258 -4.707 1 98.31 76 VAL B C 1
ATOM 1588 O O . VAL B 1 76 ? 1.312 -7.488 -4.105 1 98.31 76 VAL B O 1
ATOM 1591 N N . LEU B 1 77 ? 2.479 -6.625 -5.828 1 98 77 LEU B N 1
ATOM 1592 C CA . LEU B 1 77 ? 1.318 -6.281 -6.645 1 98 77 LEU B CA 1
ATOM 1593 C C . LEU B 1 77 ? 1.214 -7.199 -7.855 1 98 77 LEU B C 1
ATOM 1595 O O . LEU B 1 77 ? 2.166 -7.32 -8.633 1 98 77 LEU B O 1
ATOM 1599 N N . LEU B 1 78 ? 0.041 -7.797 -8.016 1 97.94 78 LEU B N 1
ATOM 1600 C CA . LEU B 1 78 ? -0.133 -8.719 -9.133 1 97.94 78 LEU B CA 1
ATOM 1601 C C . LEU B 1 78 ? -0.82 -8.031 -10.305 1 97.94 78 LEU B C 1
ATOM 1603 O O . LEU B 1 78 ? -1.431 -6.969 -10.133 1 97.94 78 LEU B O 1
ATOM 1607 N N . CYS B 1 79 ? -0.749 -8.609 -11.484 1 97.25 79 CYS B N 1
ATOM 1608 C CA . CYS B 1 79 ? -1.318 -8.047 -12.703 1 97.25 79 CYS B CA 1
ATOM 1609 C C . CYS B 1 79 ? -2.842 -8.055 -12.648 1 97.25 79 CYS B C 1
ATOM 1611 O O . CYS B 1 79 ? -3.498 -7.289 -13.359 1 97.25 79 CYS B O 1
ATOM 1613 N N . ASP B 1 80 ? -3.379 -8.898 -11.781 1 94.12 80 ASP B N 1
ATOM 1614 C CA . ASP B 1 80 ? -4.836 -8.93 -11.672 1 94.12 80 ASP B CA 1
ATOM 1615 C C . ASP B 1 80 ? -5.332 -7.84 -10.727 1 94.12 80 ASP B C 1
ATOM 1617 O O . ASP B 1 80 ? -6.535 -7.727 -10.484 1 94.12 80 ASP B O 1
ATOM 1621 N N . GLY B 1 81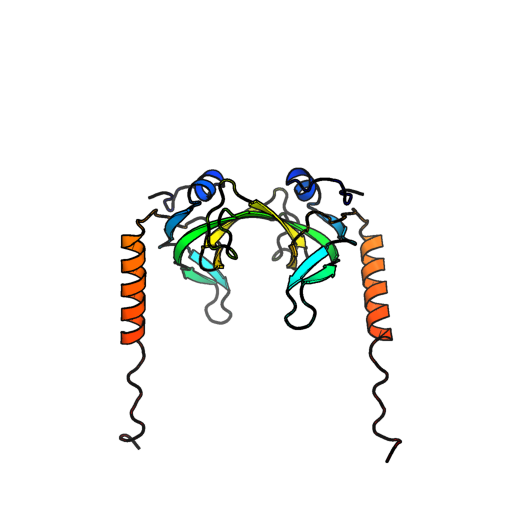 ? -4.441 -7.105 -10.188 1 92.25 81 GLY B N 1
ATOM 1622 C CA . GLY B 1 81 ? -4.816 -5.961 -9.367 1 92.25 81 GLY B CA 1
ATOM 1623 C C . GLY B 1 81 ? -4.742 -6.246 -7.879 1 92.25 81 GLY B C 1
ATOM 1624 O O . GLY B 1 81 ? -4.934 -5.344 -7.059 1 92.25 81 GLY B O 1
ATOM 1625 N N . MET B 1 82 ? -4.453 -7.418 -7.508 1 95.88 82 MET B N 1
ATOM 1626 C CA . MET B 1 82 ? -4.406 -7.785 -6.098 1 95.88 82 MET B CA 1
ATOM 1627 C C . MET B 1 82 ? -3.064 -7.406 -5.477 1 95.88 82 MET B C 1
ATOM 1629 O O . MET B 1 82 ? -2.041 -7.395 -6.164 1 95.88 82 MET B O 1
ATOM 1633 N N . ARG B 1 83 ? -3.092 -7.02 -4.238 1 97.38 83 ARG B N 1
ATOM 1634 C CA . ARG B 1 83 ? -1.922 -6.695 -3.43 1 97.38 83 ARG B CA 1
ATOM 1635 C C . ARG B 1 83 ? -1.783 -7.656 -2.254 1 97.38 83 ARG B C 1
ATOM 1637 O O . ARG B 1 83 ? -2.738 -7.867 -1.503 1 97.38 83 ARG B O 1
ATOM 1644 N N . TYR B 1 84 ? -0.611 -8.219 -2.062 1 97.94 84 TYR B N 1
ATOM 1645 C CA . TYR B 1 84 ? -0.381 -9.156 -0.963 1 97.94 84 TYR B CA 1
ATOM 1646 C C . TYR B 1 84 ? 0.844 -8.75 -0.152 1 97.94 84 TYR B C 1
ATOM 1648 O O . TYR B 1 84 ? 1.935 -8.586 -0.705 1 97.94 84 TYR B O 1
ATOM 1656 N N . GLN B 1 85 ? 0.629 -8.617 1.092 1 97.38 85 GLN B N 1
ATOM 1657 C CA . GLN B 1 85 ? 1.758 -8.445 2 1 97.38 85 GLN B CA 1
ATOM 1658 C C . GLN B 1 85 ? 2.564 -9.734 2.129 1 97.38 85 GLN B C 1
ATOM 1660 O O . GLN B 1 85 ? 1.996 -10.828 2.16 1 97.38 85 GLN B O 1
ATOM 1665 N N . LEU B 1 86 ? 3.873 -9.57 2.27 1 97.88 86 LEU B N 1
ATOM 1666 C CA . LEU B 1 86 ? 4.723 -10.734 2.471 1 97.88 86 LEU B CA 1
ATOM 1667 C C . LEU B 1 86 ? 5.176 -10.836 3.922 1 97.88 86 LEU B C 1
ATOM 1669 O O . LEU B 1 86 ? 5.566 -9.836 4.527 1 97.88 86 LEU B O 1
ATOM 1673 N N . SER B 1 87 ? 5.047 -12.016 4.387 1 96.5 87 SER B N 1
ATOM 1674 C CA . SER B 1 87 ? 5.57 -12.266 5.727 1 96.5 87 SER B CA 1
ATOM 1675 C C . SER B 1 87 ? 7.066 -12.57 5.691 1 96.5 87 SER B C 1
ATOM 1677 O O . SER B 1 87 ? 7.605 -12.93 4.645 1 96.5 87 SER B O 1
ATOM 1679 N N . GLU B 1 88 ? 7.734 -12.461 6.824 1 92.62 88 GLU B N 1
ATOM 1680 C CA . GLU B 1 88 ? 9.164 -12.734 6.898 1 92.62 88 GLU B CA 1
ATOM 1681 C C . GLU B 1 88 ? 9.461 -14.203 6.59 1 92.62 88 GLU B C 1
ATOM 1683 O O . GLU B 1 88 ? 10.508 -14.523 6.023 1 92.62 88 GLU B O 1
ATOM 1688 N N . ASP B 1 89 ? 8.57 -15.039 6.879 1 93 89 ASP B N 1
ATOM 1689 C CA . ASP B 1 89 ? 8.797 -16.469 6.738 1 93 89 ASP B CA 1
ATOM 1690 C C . ASP B 1 89 ? 8.18 -17 5.445 1 93 89 ASP B C 1
ATOM 1692 O O . ASP B 1 89 ? 7.988 -18.203 5.293 1 93 89 ASP B O 1
ATOM 1696 N N . CYS B 1 90 ? 7.902 -16.109 4.605 1 97.25 90 CYS B N 1
ATOM 1697 C CA . CYS B 1 90 ? 7.266 -16.578 3.379 1 97.25 90 CYS B CA 1
ATOM 1698 C C . CYS B 1 90 ? 8.234 -17.375 2.527 1 97.25 90 CYS B C 1
ATOM 1700 O O . CYS B 1 90 ? 9.453 -17.281 2.711 1 97.25 90 CYS B O 1
ATOM 1702 N N . GLU B 1 91 ? 7.66 -18.188 1.672 1 97.94 91 GLU B N 1
ATOM 1703 C CA . GLU B 1 91 ? 8.375 -18.875 0.603 1 97.94 91 GLU B CA 1
ATOM 1704 C C . GLU B 1 91 ? 7.91 -18.406 -0.77 1 97.94 91 GLU B C 1
ATOM 1706 O O . GLU B 1 91 ? 6.711 -18.203 -0.993 1 97.94 91 GLU B O 1
ATOM 1711 N N . VAL B 1 92 ? 8.867 -18.188 -1.6 1 98 92 VAL B N 1
ATOM 1712 C CA . VAL B 1 92 ? 8.531 -17.688 -2.928 1 98 92 VAL B CA 1
ATOM 1713 C C . VAL B 1 92 ? 9.18 -18.562 -3.992 1 98 92 VAL B C 1
ATOM 1715 O O . VAL B 1 92 ? 10.383 -18.844 -3.926 1 98 92 VAL B O 1
ATOM 1718 N N . LYS B 1 93 ? 8.375 -18.953 -4.949 1 97.56 93 LYS B N 1
ATOM 1719 C CA . LYS B 1 93 ? 8.844 -19.719 -6.098 1 97.56 93 LYS B CA 1
ATOM 1720 C C . LYS B 1 93 ? 8.484 -19.031 -7.406 1 97.56 93 LYS B C 1
ATOM 1722 O O . LYS B 1 93 ? 7.379 -18.5 -7.551 1 97.56 93 LYS B O 1
ATOM 1727 N N . LYS B 1 94 ? 9.445 -18.984 -8.312 1 97.94 94 LYS B N 1
ATOM 1728 C CA . LYS B 1 94 ? 9.086 -18.641 -9.688 1 97.94 94 LYS B CA 1
ATOM 1729 C C . LYS B 1 94 ? 8.477 -19.828 -10.414 1 97.94 94 LYS B C 1
ATOM 1731 O O . LYS B 1 94 ? 8.961 -20.969 -10.273 1 97.94 94 LYS B O 1
ATOM 1736 N N . ILE B 1 95 ? 7.434 -19.562 -11.133 1 97.94 95 ILE B N 1
ATOM 1737 C CA . ILE B 1 95 ? 6.777 -20.641 -11.875 1 97.94 95 ILE B CA 1
ATOM 1738 C C . ILE B 1 95 ? 6.578 -20.203 -13.328 1 97.94 95 ILE B C 1
ATOM 1740 O O . ILE B 1 95 ? 6.801 -19.047 -13.672 1 97.94 95 ILE B O 1
ATOM 1744 N N . THR B 1 96 ? 6.301 -21.156 -14.125 1 97.38 96 THR B N 1
ATOM 1745 C CA . THR B 1 96 ? 6 -20.844 -15.523 1 97.38 96 THR B CA 1
ATOM 1746 C C . THR B 1 96 ? 4.539 -20.438 -15.68 1 97.38 96 THR B C 1
ATOM 1748 O O . THR B 1 96 ? 3.717 -20.688 -14.797 1 97.38 96 THR B O 1
ATOM 1751 N N . GLU B 1 97 ? 4.309 -19.734 -16.734 1 96.88 97 GLU B N 1
ATOM 1752 C CA . GLU B 1 97 ? 2.93 -19.375 -17.062 1 96.88 97 GLU B CA 1
ATOM 1753 C C . GLU B 1 97 ? 2.033 -20.609 -17.125 1 96.88 97 GLU B C 1
ATOM 1755 O O . GLU B 1 97 ? 0.883 -20.562 -16.688 1 96.88 97 GLU B O 1
ATOM 1760 N N . GLU B 1 98 ? 2.551 -21.672 -17.75 1 96.88 98 GLU B N 1
ATOM 1761 C CA . GLU B 1 98 ? 1.806 -22.922 -17.859 1 96.88 98 GLU B CA 1
ATOM 1762 C C . GLU B 1 98 ? 1.459 -23.484 -16.484 1 96.88 98 GLU B C 1
ATOM 1764 O O . GLU B 1 98 ? 0.327 -23.922 -16.266 1 96.88 98 GLU B O 1
ATOM 1769 N N . LYS B 1 99 ? 2.424 -23.484 -15.656 1 96.5 99 LYS B N 1
ATOM 1770 C CA . LYS B 1 99 ? 2.178 -23.984 -14.305 1 96.5 99 LYS B CA 1
ATOM 1771 C C . LYS B 1 99 ? 1.129 -23.141 -13.586 1 96.5 99 LYS B C 1
ATOM 1773 O O . LYS B 1 99 ? 0.31 -23.672 -12.836 1 96.5 99 LYS B O 1
ATOM 1778 N N . PHE B 1 100 ? 1.109 -21.875 -13.695 1 97 100 PHE B N 1
ATOM 1779 C CA . PHE B 1 100 ? 0.108 -21 -13.094 1 97 100 PHE B CA 1
ATOM 1780 C C . PHE B 1 100 ? -1.286 -21.344 -13.609 1 97 100 PHE B C 1
ATOM 1782 O O . PHE B 1 100 ? -2.232 -21.438 -12.82 1 97 100 PHE B O 1
ATOM 1789 N N . ALA B 1 101 ? -1.346 -21.5 -14.938 1 95.31 101 ALA B N 1
ATOM 1790 C CA . ALA B 1 101 ? -2.629 -21.859 -15.539 1 95.31 101 ALA B CA 1
ATOM 1791 C C . ALA B 1 101 ? -3.168 -23.156 -14.945 1 95.31 101 ALA B C 1
ATOM 1793 O O . ALA B 1 101 ? -4.371 -23.281 -14.695 1 95.31 101 ALA B O 1
ATOM 1794 N N . GLU B 1 102 ? -2.283 -24.094 -14.742 1 94.62 102 GLU B N 1
ATOM 1795 C CA . GLU B 1 102 ? -2.668 -25.375 -14.133 1 94.62 102 GLU B CA 1
ATOM 1796 C C . GLU B 1 102 ? -3.209 -25.156 -12.719 1 94.62 102 GLU B C 1
ATOM 1798 O O . GLU B 1 102 ? -4.215 -25.766 -12.336 1 94.62 102 GLU B O 1
ATOM 1803 N N . MET B 1 103 ? -2.525 -24.297 -11.969 1 92.69 103 MET B N 1
ATOM 1804 C CA . MET B 1 103 ? -2.934 -24.016 -10.594 1 92.69 103 MET B CA 1
ATOM 1805 C C . MET B 1 103 ? -4.32 -23.375 -10.562 1 92.69 103 MET B C 1
ATOM 1807 O O . MET B 1 103 ? -5.137 -23.719 -9.703 1 92.69 103 MET B O 1
ATOM 1811 N N . VAL B 1 104 ? -4.551 -22.438 -11.422 1 90.75 104 VAL B N 1
ATOM 1812 C CA . VAL B 1 104 ? -5.844 -21.766 -11.5 1 90.75 104 VAL B CA 1
ATOM 1813 C C . VAL B 1 104 ? -6.938 -22.781 -11.828 1 90.75 104 VAL B C 1
ATOM 1815 O O . VAL B 1 104 ? -8 -22.766 -11.203 1 90.75 104 VAL B O 1
ATOM 1818 N N . ALA B 1 105 ? -6.684 -23.688 -12.797 1 90.38 105 ALA B N 1
ATOM 1819 C CA . ALA B 1 105 ? -7.648 -24.703 -13.211 1 90.38 105 ALA B CA 1
ATOM 1820 C C . ALA B 1 105 ? -7.977 -25.641 -12.047 1 90.38 105 ALA B C 1
ATOM 1822 O O . ALA B 1 105 ? -9.141 -25.969 -11.82 1 90.38 105 ALA B O 1
ATOM 1823 N N . GLU B 1 106 ? -6.945 -26.047 -11.367 1 88.94 106 GLU B N 1
ATOM 1824 C CA . GLU B 1 106 ? -7.133 -26.922 -10.219 1 88.94 106 GLU B CA 1
ATOM 1825 C C . GLU B 1 106 ? -7.965 -26.25 -9.133 1 88.94 106 GLU B C 1
ATOM 1827 O O . GLU B 1 106 ? -8.812 -26.891 -8.508 1 88.94 106 GLU B O 1
ATOM 1832 N N . HIS B 1 107 ? -7.711 -24.969 -8.844 1 86.38 107 HIS B N 1
ATOM 1833 C CA . HIS B 1 107 ? -8.445 -24.219 -7.836 1 86.38 107 HIS B CA 1
ATOM 1834 C C . HIS B 1 107 ? -9.914 -24.078 -8.227 1 86.38 107 HIS B C 1
ATOM 1836 O O . HIS B 1 107 ? -10.805 -24.25 -7.383 1 86.38 107 HIS B O 1
ATOM 1842 N N . GLN B 1 108 ? -10.102 -23.766 -9.453 1 85 108 GLN B N 1
ATOM 1843 C CA . GLN B 1 108 ? -11.461 -23.625 -9.945 1 85 108 GLN B CA 1
ATOM 1844 C C . GLN B 1 108 ? -12.211 -24.969 -9.875 1 85 108 GLN B C 1
ATOM 1846 O O . GLN B 1 108 ? -13.391 -25 -9.516 1 85 108 GLN B O 1
ATOM 1851 N N . ALA B 1 109 ? -11.602 -26 -10.18 1 84.62 109 ALA B N 1
ATOM 1852 C CA . ALA B 1 109 ? -12.195 -27.328 -10.133 1 84.62 109 ALA B CA 1
ATOM 1853 C C . ALA B 1 109 ? -12.562 -27.719 -8.703 1 84.62 109 ALA B C 1
ATOM 1855 O O . ALA B 1 109 ? -13.602 -28.328 -8.469 1 84.62 109 ALA B O 1
ATOM 1856 N N . SER B 1 110 ? -11.719 -27.312 -7.754 1 83.69 110 SER B N 1
ATOM 1857 C CA . SER B 1 110 ? -11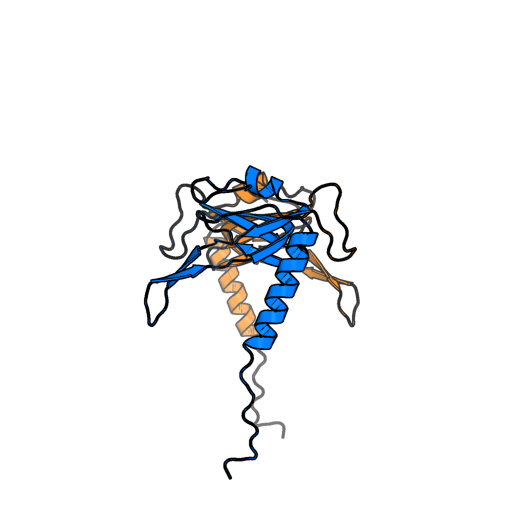.953 -27.641 -6.352 1 83.69 110 SER B CA 1
ATOM 1858 C C . SER B 1 110 ? -13.133 -26.859 -5.785 1 83.69 110 SER B C 1
ATOM 1860 O O . SER B 1 110 ? -13.844 -27.344 -4.898 1 83.69 110 SER B O 1
ATOM 1862 N N . GLN B 1 111 ? -13.312 -25.578 -6.207 1 75.75 111 GLN B N 1
ATOM 1863 C CA . GLN B 1 111 ? -14.438 -24.766 -5.754 1 75.75 111 GLN B CA 1
ATOM 1864 C C . GLN B 1 111 ? -15.758 -25.344 -6.258 1 75.75 111 GLN B C 1
ATOM 1866 O O . GLN B 1 111 ? -16.781 -25.266 -5.566 1 75.75 111 GLN B O 1
ATOM 1871 N N . ILE B 1 112 ? -15.711 -25.906 -7.41 1 68.5 112 ILE B N 1
ATOM 1872 C CA . ILE B 1 112 ? -16.891 -26.547 -7.965 1 68.5 112 ILE B CA 1
ATOM 1873 C C . ILE B 1 112 ? -17.219 -27.812 -7.176 1 68.5 112 ILE B C 1
ATOM 1875 O O . ILE B 1 112 ? -18.375 -28.078 -6.879 1 68.5 112 ILE B O 1
ATOM 1879 N N . MET B 1 113 ? -16.297 -28.453 -6.656 1 66.44 113 MET B N 1
ATOM 1880 C CA . MET B 1 113 ? -16.5 -29.703 -5.93 1 66.44 113 MET B CA 1
ATOM 1881 C C . MET B 1 113 ? -16.906 -29.422 -4.484 1 66.44 113 MET B C 1
ATOM 1883 O O . MET B 1 113 ? -17.641 -30.219 -3.883 1 66.44 113 MET B O 1
ATOM 1887 N N . GLU B 1 114 ? -16.438 -28.375 -3.83 1 57.03 114 GLU B N 1
ATOM 1888 C CA . GLU B 1 114 ? -16.781 -28.078 -2.441 1 57.03 114 GLU B CA 1
ATOM 1889 C C . GLU B 1 114 ? -18.094 -27.312 -2.346 1 57.03 114 GLU B C 1
ATOM 1891 O O . GLU B 1 114 ? -18.578 -27.047 -1.246 1 57.03 114 GLU B O 1
ATOM 1896 N N . LYS B 1 115 ? -18.594 -26.703 -3.303 1 53.12 115 LYS B N 1
ATOM 1897 C CA . LYS B 1 115 ? -19.938 -26.172 -3.16 1 53.12 115 LYS B CA 1
ATOM 1898 C C . LYS B 1 115 ? -20.922 -27.234 -2.688 1 53.12 115 LYS B C 1
ATOM 1900 O O . LYS B 1 115 ? -21 -28.312 -3.283 1 53.12 115 LYS B O 1
ATOM 1905 N N . PRO B 1 116 ? -21.359 -27.109 -1.542 1 49.84 116 PRO B N 1
ATOM 1906 C CA . PRO B 1 116 ? -22.312 -28.094 -1.029 1 49.84 116 PRO B CA 1
ATOM 1907 C C . PRO B 1 116 ? -23.391 -28.469 -2.049 1 49.84 116 PRO B C 1
ATOM 1909 O O . PRO B 1 116 ? -23.734 -27.656 -2.908 1 49.84 116 PRO B O 1
ATOM 1912 N N . LYS B 1 11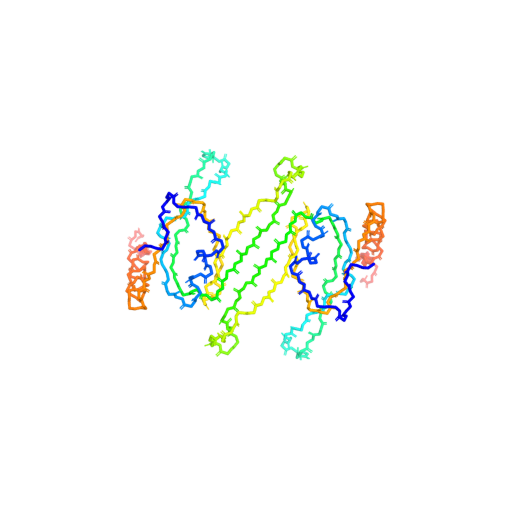7 ? -23.719 -29.719 -2.268 1 43.28 117 LYS B N 1
ATOM 1913 C CA . LYS B 1 117 ? -24.969 -30.188 -2.848 1 43.28 117 LYS B CA 1
ATOM 1914 C C . LYS B 1 117 ? -26.141 -29.328 -2.385 1 43.28 117 LYS B C 1
ATOM 1916 O O . LYS B 1 117 ? -26.391 -29.203 -1.185 1 43.28 117 LYS B O 1
ATOM 1921 N N . LEU B 1 118 ? -26.578 -28.281 -2.992 1 40.62 118 LEU B N 1
ATOM 1922 C CA . LEU B 1 118 ? -27.891 -27.703 -2.701 1 40.62 118 LEU B CA 1
ATOM 1923 C C . LEU B 1 118 ? -28.875 -28.766 -2.242 1 40.62 118 LEU B C 1
ATOM 1925 O O . LEU B 1 118 ? -29.141 -29.734 -2.969 1 40.62 118 LEU B O 1
ATOM 1929 N N . LEU B 1 119 ? -29.062 -28.891 -1.018 1 39.47 119 LEU B N 1
ATOM 1930 C CA . LEU B 1 119 ? -30.203 -29.656 -0.497 1 39.47 119 LEU B CA 1
ATOM 1931 C C . LEU B 1 119 ? -31.469 -29.328 -1.266 1 39.47 119 LEU B C 1
ATOM 1933 O O . LEU B 1 119 ? -31.797 -28.156 -1.462 1 39.47 119 LEU B O 1
ATOM 1937 N N . LYS B 1 120 ? -31.828 -30.156 -2.219 1 39.12 120 LYS B N 1
ATOM 1938 C CA . LYS B 1 120 ? -33.188 -30.078 -2.746 1 39.12 120 LYS B CA 1
ATOM 1939 C C . LYS B 1 120 ? -34.219 -29.875 -1.625 1 39.12 120 LYS B C 1
ATOM 1941 O O . LYS B 1 120 ? -34.188 -30.609 -0.632 1 39.12 120 LYS B O 1
ATOM 1946 N N . PRO B 1 121 ? -34.688 -28.625 -1.455 1 39.59 121 PRO B N 1
ATOM 1947 C CA . PRO B 1 121 ? -35.75 -28.422 -0.465 1 39.59 121 PRO B CA 1
ATOM 1948 C C . PRO B 1 121 ? -36.719 -29.594 -0.37 1 39.59 121 PRO B C 1
ATOM 1950 O O . PRO B 1 121 ? -37.656 -29.578 0.438 1 39.59 121 PRO B O 1
ATOM 1953 N N . GLY B 1 122 ? -36.906 -30.328 -1.438 1 33.94 122 GLY B N 1
ATOM 1954 C CA . GLY B 1 122 ? -38.094 -31.141 -1.386 1 33.94 122 GLY B CA 1
ATOM 1955 C C . GLY B 1 122 ? -38.062 -32.188 -0.29 1 33.94 122 GLY B C 1
ATOM 1956 O O . GLY B 1 122 ? -39.094 -32.75 0.07 1 33.94 122 GLY B O 1
ATOM 1957 N N . GLU B 1 123 ? -37.031 -32.938 -0.091 1 33.47 123 GLU B N 1
ATOM 1958 C CA . GLU B 1 123 ? -37.438 -34.219 0.542 1 33.47 123 GLU B CA 1
ATOM 1959 C C . GLU B 1 123 ? -37.562 -34.031 2.053 1 33.47 123 GLU B C 1
ATOM 1961 O O . GLU B 1 123 ? -38.281 -34.812 2.703 1 33.47 123 GLU B O 1
ATOM 1966 N N . ASP B 1 124 ? -36.625 -33.438 2.92 1 28.77 124 ASP B N 1
ATOM 1967 C CA . ASP B 1 124 ? -36.844 -33.938 4.277 1 28.77 124 ASP B CA 1
ATOM 1968 C C . ASP B 1 124 ? -37.844 -33.094 5.039 1 28.77 124 ASP B C 1
ATOM 1970 O O . ASP B 1 124 ? -38.094 -33.344 6.219 1 28.77 124 ASP B O 1
ATOM 1974 N N . PHE B 1 125 ? -38.625 -31.969 4.477 1 26.08 125 PHE B N 1
ATOM 1975 C CA . PHE B 1 125 ? -39.781 -31.906 5.379 1 26.08 125 PHE B CA 1
ATOM 1976 C C . PHE B 1 125 ? -40.844 -32.906 4.969 1 26.08 125 PHE B C 1
ATOM 1978 O O . PHE B 1 125 ? -40.969 -33.25 3.791 1 26.08 125 PHE B O 1
#

pLDDT: mean 88.85, std 16.89, range [24.55, 98.56]

Radius of gyration: 23.59 Å; Cα contacts (8 Å, |Δi|>4): 462; chains: 2; bounding box: 64×59×43 Å

Secondary structure (DSSP, 8-state):
--B-TTSPP-HHHHHTTTTSEEEEEE-EEEEEETTTEEEEEE--EEEEEEEEEEEEEEEETTTTEEEEEEEEEEEEEETTS-EEEE-TT-EEEEE-HHHHHHHHHHHHHHHHHHS-----TTTT-/--B-TTSPP-HHHHHTTTTSEEEEEE-EEEEEETTTEEEEEE--EEEEEEEEEEEEEEEETTTTEEEEEEEEEEEEEETTS-EEEE-TT-EEEEE-HHHHHHHHHHHHHHHHHHS-----TTS--

Organism: NCBI:txid312168

Sequence (250 aa):
MVKTKEQELTEGLISGLLGNFISVPTNVFKVNDPVDGEVELNCWFAGRVAGYEVAHVIYDHMTQEFLEEPMESFAVLLCDGMRYQLSEDCEVKKITEEKFAEMVAEHQASQIMEKPKLLKPGEDFMVKTKEQELTEGLISGLLGNFISVPTNVFKVNDPVDGEVELNCWFAGRVAGYEVAHVIYDHMTQEFLEEPMESFAVLLCDGMRYQLSEDCEVKKITEEKFAEMVAEHQASQIMEKPKLLKPGEDF